Protein AF-A0A6F8ZGP4-F1 (afdb_monomer_lite)

Secondary structure (DSSP, 8-state):
--------------------------------------------------------------------PPPPTTBPPBHHHHTTT-GGGGS-EE-S--BTTTBEEEE-SSSSEEEEE-TTSBEEEEEEEEEGGG---TTSPPPPSS-STTS-EEEEEEESS-GGG--TT--TT-B-GGG-HHHHHHH-GGGTT-EEEPSSSTTEEEEE-SSS--EEEEEETTS-EEEEEEEEEGGG---TTBSSPTT-PEEETTTEEEEEEEEESSPPP--TTSS-----

Radius of gyration: 25.28 Å; chains: 1; bounding box: 83×99×39 Å

InterPro domains:
  IPR006311 Twin-arginine translocation pathway, signal sequence [PS51318] (1-34)

pLDDT: mean 73.65, std 24.9, range [26.72, 97.88]

Organism: NCBI:txid2707344

Sequence (280 aa):
MNRPARTRARRQILTGMLGGMALAVAAGCGPSAAGPSGTANRTVHKVENTAKRGTRPSTGAPKGTAAIKPLSLATLPPFSYLKRFNPELHHVHEVSTFISGMGYHYATPCPGLTVMTNAQHQVTAVEAQFPQKLGSHPWFDPPTTVPNGGVAFYSEHLYFLPPGQITPGMPSNLPTDLTSKAKFWAVNTRLTPYVKEPGMFRGYTVYAPPAGPGIKVLVSSKGDIGGFLVSEPASWGWHRYYVEPKGKPVSSKLFGRAYHVALWLIPPHTAPGGGTGRTR

Structure (mmCIF, N/CA/C/O backbone):
data_AF-A0A6F8ZGP4-F1
#
_entry.id   AF-A0A6F8ZGP4-F1
#
loop_
_atom_site.group_PDB
_atom_site.id
_atom_site.type_symbol
_atom_site.label_atom_id
_atom_site.label_alt_id
_atom_site.label_comp_id
_atom_site.label_asym_id
_atom_site.label_entity_id
_atom_site.label_seq_id
_atom_site.pdbx_PDB_ins_code
_atom_site.Cartn_x
_atom_site.Cartn_y
_atom_site.Cartn_z
_atom_site.occupancy
_atom_site.B_iso_or_equiv
_atom_site.auth_seq_id
_atom_site.auth_comp_id
_atom_site.auth_asym_id
_atom_site.auth_atom_id
_atom_site.pdbx_PDB_model_num
ATOM 1 N N . MET A 1 1 ? -38.506 56.829 21.923 1.00 46.19 1 MET A N 1
ATOM 2 C CA . MET A 1 1 ? -38.300 56.203 20.597 1.00 46.19 1 MET A CA 1
ATOM 3 C C . MET A 1 1 ? -36.836 55.800 20.482 1.00 46.19 1 MET A C 1
ATOM 5 O O . MET A 1 1 ? -35.972 56.664 20.444 1.00 46.19 1 MET A O 1
ATOM 9 N N . ASN A 1 2 ? -36.578 54.492 20.543 1.00 38.69 2 ASN A N 1
ATOM 10 C CA . ASN A 1 2 ? -35.253 53.873 20.646 1.00 38.69 2 ASN A CA 1
ATOM 11 C C . ASN A 1 2 ? -34.587 53.734 19.270 1.00 38.69 2 ASN A C 1
ATOM 13 O O . ASN A 1 2 ? -35.210 53.227 18.340 1.00 38.69 2 ASN A O 1
ATOM 17 N N . ARG A 1 3 ? -33.306 54.103 19.154 1.00 44.41 3 ARG A N 1
ATOM 18 C CA . ARG A 1 3 ? -32.429 53.687 18.044 1.00 44.41 3 ARG A CA 1
ATOM 19 C C . ARG A 1 3 ? -31.352 52.737 18.585 1.00 44.41 3 ARG A C 1
ATOM 21 O O . ARG A 1 3 ? -30.746 53.074 19.600 1.00 44.41 3 ARG A O 1
ATOM 28 N N . PRO A 1 4 ? -31.088 51.584 17.943 1.00 50.69 4 PRO A N 1
ATOM 29 C CA . PRO A 1 4 ? -30.080 50.645 18.416 1.00 50.69 4 PRO A CA 1
ATOM 30 C C . PRO A 1 4 ? -28.670 51.016 17.932 1.00 50.69 4 PRO A C 1
ATOM 32 O O . PRO A 1 4 ? -28.471 51.534 16.830 1.00 50.69 4 PRO A O 1
ATOM 35 N N . ALA A 1 5 ? -27.694 50.719 18.788 1.00 44.91 5 ALA A N 1
ATOM 36 C CA . ALA A 1 5 ? -26.266 50.887 18.562 1.00 44.91 5 ALA A CA 1
ATOM 37 C C . ALA A 1 5 ? -25.737 49.905 17.499 1.00 44.91 5 ALA A C 1
ATOM 39 O O . ALA A 1 5 ? -26.086 48.726 17.487 1.00 44.91 5 ALA A O 1
ATOM 40 N N . ARG A 1 6 ? -24.865 50.395 16.608 1.00 45.97 6 ARG A N 1
ATOM 41 C CA . ARG A 1 6 ? -24.158 49.593 15.598 1.00 45.97 6 ARG A CA 1
ATOM 42 C C . ARG A 1 6 ? -22.914 48.943 16.207 1.00 45.97 6 ARG A C 1
ATOM 44 O O . ARG A 1 6 ? -21.935 49.629 16.491 1.00 45.97 6 ARG A O 1
ATOM 51 N N . THR A 1 7 ? -22.919 47.622 16.327 1.00 41.66 7 THR A N 1
ATOM 52 C CA . THR A 1 7 ? -21.755 46.812 16.708 1.00 41.66 7 THR A CA 1
ATOM 53 C C . THR A 1 7 ? -20.881 46.543 15.476 1.00 41.66 7 THR A C 1
ATOM 55 O O . THR A 1 7 ? -21.332 45.949 14.498 1.00 41.66 7 THR A O 1
ATOM 58 N N . ARG A 1 8 ? -19.616 46.988 15.497 1.00 40.56 8 ARG A N 1
ATOM 59 C CA . ARG A 1 8 ? -18.599 46.636 14.488 1.00 40.56 8 ARG A CA 1
ATOM 60 C C . ARG A 1 8 ? -18.057 45.236 14.784 1.00 40.56 8 ARG A C 1
ATOM 62 O O . ARG A 1 8 ? -17.368 45.047 15.782 1.00 40.56 8 ARG A O 1
ATOM 69 N N . ALA A 1 9 ? -18.306 44.280 13.894 1.00 38.03 9 ALA A N 1
ATOM 70 C CA . ALA A 1 9 ? -17.637 42.983 13.909 1.00 38.03 9 ALA A CA 1
ATOM 71 C C . ALA A 1 9 ? -16.197 43.128 13.381 1.00 38.03 9 ALA A C 1
ATOM 73 O O . ALA A 1 9 ? -15.980 43.435 12.208 1.00 38.03 9 ALA A O 1
ATOM 74 N N . ARG A 1 10 ? -15.201 42.915 14.249 1.00 37.75 10 ARG A N 1
ATOM 75 C CA . ARG A 1 10 ? -13.802 42.708 13.850 1.00 37.75 10 ARG A CA 1
ATOM 76 C C . ARG A 1 10 ? -13.660 41.276 13.324 1.00 37.75 10 ARG A C 1
ATOM 78 O O . ARG A 1 10 ? -13.769 40.330 14.095 1.00 37.75 10 ARG A O 1
ATOM 85 N N . ARG A 1 11 ? -13.383 41.115 12.026 1.00 34.75 11 ARG A N 1
ATOM 86 C CA . ARG A 1 11 ? -12.819 39.871 11.478 1.00 34.75 11 ARG A CA 1
ATOM 87 C C . ARG A 1 11 ? -11.377 39.748 11.974 1.00 34.75 11 ARG A C 1
ATOM 89 O O . ARG A 1 11 ? -10.519 40.507 11.534 1.00 34.75 11 ARG A O 1
ATOM 96 N N . GLN A 1 12 ? -11.115 38.818 12.887 1.00 34.00 12 GLN A N 1
ATOM 97 C CA . GLN A 1 12 ? -9.765 38.309 13.118 1.00 34.00 12 GLN A CA 1
ATOM 98 C C . GLN A 1 12 ? -9.479 37.257 12.046 1.00 34.00 12 GLN A C 1
ATOM 100 O O . GLN A 1 12 ? -10.134 36.221 11.982 1.00 34.00 12 GLN A O 1
ATOM 105 N N . ILE A 1 13 ? -8.529 37.569 11.169 1.00 32.31 13 ILE A N 1
ATOM 106 C CA . ILE A 1 13 ? -7.917 36.610 10.254 1.00 32.31 13 ILE A CA 1
ATOM 107 C C . ILE A 1 13 ? -6.905 35.833 11.095 1.00 32.31 13 ILE A C 1
ATOM 109 O O . ILE A 1 13 ? -5.910 36.397 11.544 1.00 32.31 13 ILE A O 1
ATOM 113 N N . LEU A 1 14 ? -7.205 34.564 11.368 1.00 29.91 14 LEU A N 1
ATOM 114 C CA . LEU A 1 14 ? -6.291 33.646 12.035 1.00 29.91 14 LEU A CA 1
ATOM 115 C C . LEU A 1 14 ? -5.336 33.086 10.972 1.00 29.91 14 LEU A C 1
ATOM 117 O O . LEU A 1 14 ? -5.651 32.129 10.268 1.00 29.91 14 LEU A O 1
ATOM 121 N N . THR A 1 15 ? -4.182 33.725 10.812 1.00 32.72 15 THR A N 1
ATOM 122 C CA . THR A 1 15 ? -3.056 33.205 10.031 1.00 32.72 15 THR A CA 1
ATOM 123 C C . THR A 1 15 ? -2.407 32.081 10.840 1.00 32.72 15 THR A C 1
ATOM 125 O O . THR A 1 15 ? -1.537 32.311 11.677 1.00 32.72 15 THR A O 1
ATOM 128 N N . GLY A 1 16 ? -2.898 30.856 10.653 1.00 29.56 16 GLY A N 1
ATOM 129 C CA . GLY A 1 16 ? -2.307 29.654 11.234 1.00 29.56 16 GLY A CA 1
ATOM 130 C C . GLY A 1 16 ? -0.970 29.344 10.568 1.00 29.56 16 GLY A C 1
ATOM 131 O O . GLY A 1 16 ? -0.909 29.116 9.362 1.00 29.56 16 GLY A O 1
ATOM 132 N N . MET A 1 17 ? 0.095 29.362 11.366 1.00 28.58 17 MET A N 1
ATOM 133 C CA . MET A 1 17 ? 1.451 28.975 10.989 1.00 28.58 17 MET A CA 1
ATOM 134 C C . MET A 1 17 ? 1.483 27.538 10.449 1.00 28.58 17 MET A C 1
ATOM 136 O O . MET A 1 17 ? 1.353 26.575 11.202 1.00 28.58 17 MET A O 1
ATOM 140 N N . LEU A 1 18 ? 1.704 27.393 9.143 1.00 30.88 18 LEU A N 1
ATOM 141 C CA . LEU A 1 18 ? 2.144 26.144 8.527 1.00 30.88 18 LEU A CA 1
ATOM 142 C C . LEU A 1 18 ? 3.650 25.999 8.770 1.00 30.88 18 LEU A C 1
ATOM 144 O O . LEU A 1 18 ? 4.472 26.532 8.027 1.00 30.88 18 LEU A O 1
ATOM 148 N N . GLY A 1 19 ? 4.008 25.292 9.841 1.00 27.44 19 GLY A N 1
ATOM 149 C CA . GLY A 1 19 ? 5.361 24.787 10.045 1.00 27.44 19 GLY A CA 1
ATOM 150 C C . GLY A 1 19 ? 5.640 23.672 9.042 1.00 27.44 19 GLY A C 1
ATOM 151 O O . GLY A 1 19 ? 5.303 22.517 9.287 1.00 27.44 19 GLY A O 1
ATOM 152 N N . GLY A 1 20 ? 6.214 24.025 7.893 1.00 26.72 20 GLY A N 1
ATOM 153 C CA . GLY A 1 20 ? 6.693 23.064 6.906 1.00 26.72 20 GLY A CA 1
ATOM 154 C C . GLY A 1 20 ? 7.916 22.323 7.437 1.00 26.72 20 GLY A C 1
ATOM 155 O O . GLY A 1 20 ? 9.032 22.825 7.347 1.00 26.72 20 GLY A O 1
ATOM 156 N N . MET A 1 21 ? 7.714 21.128 7.990 1.00 32.31 21 MET A N 1
ATOM 157 C CA . MET A 1 21 ? 8.796 20.162 8.161 1.00 32.31 21 MET A CA 1
ATOM 158 C C . MET A 1 21 ? 8.970 19.405 6.847 1.00 32.31 21 MET A C 1
ATOM 160 O O . MET A 1 21 ? 8.112 18.624 6.443 1.00 32.31 21 MET A O 1
ATOM 164 N N . ALA A 1 22 ? 10.085 19.674 6.170 1.00 34.25 22 ALA A N 1
ATOM 165 C CA . ALA A 1 22 ? 10.534 18.894 5.031 1.00 34.25 22 ALA A CA 1
ATOM 166 C C . ALA A 1 22 ? 10.867 17.470 5.499 1.00 34.25 22 ALA A C 1
ATOM 168 O O . ALA A 1 22 ? 11.733 17.279 6.354 1.00 34.25 22 ALA A O 1
ATOM 169 N N . LEU A 1 23 ? 10.178 16.476 4.935 1.00 37.94 23 LEU A N 1
ATOM 170 C CA . LEU A 1 23 ? 10.540 15.074 5.090 1.00 37.94 23 LEU A CA 1
ATOM 171 C C . LEU A 1 23 ? 11.890 14.871 4.386 1.00 37.94 23 LEU A C 1
ATOM 173 O O . LEU A 1 23 ? 12.002 15.033 3.168 1.00 37.94 23 LEU A O 1
ATOM 177 N N . ALA A 1 24 ? 12.936 14.567 5.150 1.00 34.09 24 ALA A N 1
ATOM 178 C CA . ALA A 1 24 ? 14.240 14.233 4.598 1.00 34.09 24 ALA A CA 1
ATOM 179 C C . ALA A 1 24 ? 14.176 12.821 3.999 1.00 34.09 24 ALA A C 1
ATOM 181 O O . ALA A 1 24 ? 14.422 11.827 4.679 1.00 34.09 24 ALA A O 1
ATOM 182 N N . VAL A 1 25 ? 13.823 12.724 2.717 1.00 39.66 25 VAL A N 1
ATOM 183 C CA . VAL A 1 25 ? 13.990 11.486 1.953 1.00 39.66 25 VAL A CA 1
ATOM 184 C C . VAL A 1 25 ? 15.485 11.306 1.708 1.00 39.66 25 VAL A C 1
ATOM 186 O O . VAL A 1 25 ? 16.116 12.101 1.010 1.00 39.66 25 VAL A O 1
ATOM 189 N N . ALA A 1 26 ? 16.072 10.270 2.303 1.00 38.03 26 ALA A N 1
ATOM 190 C CA . ALA A 1 26 ? 17.445 9.886 2.023 1.00 38.03 26 ALA A CA 1
ATOM 191 C C . ALA A 1 26 ? 17.548 9.430 0.557 1.00 38.03 26 ALA A C 1
ATOM 193 O O . ALA A 1 26 ? 17.210 8.300 0.213 1.00 38.03 26 ALA A O 1
ATOM 194 N N . ALA A 1 27 ? 18.020 10.316 -0.320 1.00 36.19 27 ALA A N 1
ATOM 195 C CA . ALA A 1 27 ? 18.435 9.978 -1.676 1.00 36.19 27 ALA A CA 1
ATOM 196 C C . ALA A 1 27 ? 19.701 9.103 -1.603 1.00 36.19 27 ALA A C 1
ATOM 198 O O . ALA A 1 27 ? 20.824 9.598 -1.637 1.00 36.19 27 ALA A O 1
ATOM 199 N N . GLY A 1 28 ? 19.515 7.795 -1.423 1.00 32.00 28 GLY A N 1
ATOM 200 C CA . GLY A 1 28 ? 20.591 6.863 -1.088 1.00 32.00 28 GLY A CA 1
ATOM 201 C C . GLY A 1 28 ? 20.567 5.559 -1.875 1.00 32.00 28 GLY A C 1
ATOM 202 O O . GLY A 1 28 ? 20.816 4.508 -1.301 1.00 32.00 28 GLY A O 1
ATOM 203 N N . CYS A 1 29 ? 20.272 5.601 -3.174 1.00 35.56 29 CYS A N 1
ATOM 204 C CA . CYS A 1 29 ? 20.580 4.512 -4.110 1.00 35.56 29 CYS A CA 1
ATOM 205 C C . CYS A 1 29 ? 21.045 5.121 -5.438 1.00 35.56 29 CYS A C 1
ATOM 207 O O . CYS A 1 29 ? 20.318 5.155 -6.428 1.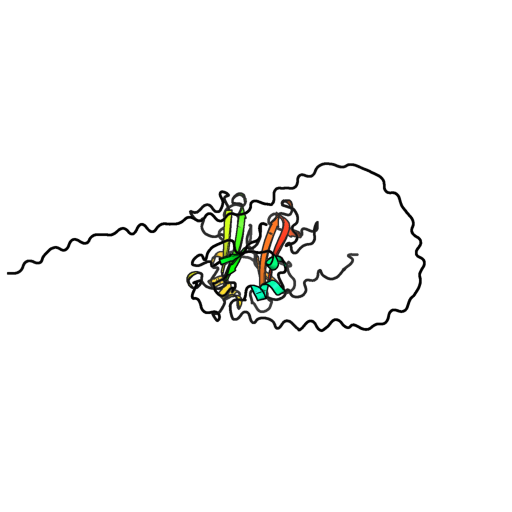00 35.56 29 CYS A O 1
ATOM 209 N N . GLY A 1 30 ? 22.262 5.668 -5.439 1.00 31.86 30 GLY A N 1
ATOM 210 C CA . GLY A 1 30 ? 22.955 5.993 -6.682 1.00 31.86 30 GLY A CA 1
ATOM 211 C C . GLY A 1 30 ? 23.340 4.704 -7.425 1.00 31.86 30 GLY A C 1
ATOM 212 O O . GLY A 1 30 ? 23.656 3.702 -6.775 1.00 31.86 30 GLY A O 1
ATOM 213 N N . PRO A 1 31 ? 23.319 4.690 -8.769 1.00 35.22 31 PRO A N 1
ATOM 214 C CA . PRO A 1 31 ? 23.752 3.534 -9.540 1.00 35.22 31 PRO A CA 1
ATOM 215 C C . PRO A 1 31 ? 25.235 3.262 -9.264 1.00 35.22 31 PRO A C 1
ATOM 217 O O . PRO A 1 31 ? 26.091 4.120 -9.474 1.00 35.22 31 PRO A O 1
ATOM 220 N N . SER A 1 32 ? 25.543 2.059 -8.783 1.00 33.25 32 SER A N 1
ATOM 221 C CA . SER A 1 32 ? 26.924 1.604 -8.647 1.00 33.25 32 SER A CA 1
ATOM 222 C C . SER A 1 32 ? 27.496 1.402 -10.054 1.00 33.25 32 SER A C 1
ATOM 224 O O . SER A 1 32 ? 27.054 0.519 -10.790 1.00 33.25 32 SER A O 1
ATOM 226 N N . ALA A 1 33 ? 28.416 2.280 -10.453 1.00 31.70 33 ALA A N 1
ATOM 227 C CA . ALA A 1 33 ? 29.088 2.224 -11.742 1.00 31.70 33 ALA A CA 1
ATOM 228 C C . ALA A 1 33 ? 29.907 0.928 -11.855 1.00 31.70 33 ALA A C 1
ATOM 230 O O . ALA A 1 33 ? 30.792 0.657 -11.045 1.00 31.70 33 ALA A O 1
ATOM 231 N N . ALA A 1 34 ? 29.605 0.127 -12.875 1.00 35.56 34 ALA A N 1
ATOM 232 C CA . ALA A 1 34 ? 30.419 -1.013 -13.259 1.00 35.56 34 ALA A CA 1
ATOM 233 C C . ALA A 1 34 ? 31.722 -0.515 -13.908 1.00 35.56 34 ALA A C 1
ATOM 235 O O . ALA A 1 34 ? 31.688 0.109 -14.967 1.00 35.56 34 ALA A O 1
ATOM 236 N N . GLY A 1 35 ? 32.859 -0.795 -13.267 1.00 28.83 35 GLY A N 1
ATOM 237 C CA . GLY A 1 35 ? 34.201 -0.694 -13.849 1.00 28.83 35 GLY A CA 1
ATOM 238 C C . GLY A 1 35 ? 34.725 -2.072 -14.296 1.00 28.83 35 GLY A C 1
ATOM 239 O O . GLY A 1 35 ? 34.240 -3.091 -13.799 1.00 28.83 35 GLY A O 1
ATOM 240 N N . PRO A 1 36 ? 35.672 -2.132 -15.251 1.00 33.59 36 PRO A N 1
ATOM 241 C CA . PRO A 1 36 ? 35.907 -3.318 -16.070 1.00 33.59 36 PRO A CA 1
ATOM 242 C C . PRO A 1 36 ? 36.875 -4.349 -15.464 1.00 33.59 36 PRO A C 1
ATOM 244 O O . PRO A 1 36 ? 37.814 -4.027 -14.746 1.00 33.59 36 PRO A O 1
ATOM 247 N N . SER A 1 37 ? 36.604 -5.602 -15.844 1.00 36.00 37 SER A N 1
ATOM 248 C CA . SER A 1 37 ? 37.486 -6.766 -16.030 1.00 36.00 37 SER A CA 1
ATOM 249 C C . SER A 1 37 ? 38.981 -6.615 -15.704 1.00 36.00 37 SER A C 1
ATOM 251 O O . SER A 1 37 ? 39.714 -5.930 -16.412 1.00 36.00 37 SER A O 1
ATOM 253 N N . GLY A 1 38 ? 39.451 -7.440 -14.761 1.00 28.75 38 GLY A N 1
ATOM 254 C CA . GLY A 1 38 ? 40.856 -7.808 -14.592 1.00 28.75 38 GLY A CA 1
ATOM 255 C C . GLY A 1 38 ? 40.988 -9.283 -14.198 1.00 28.75 38 GLY A C 1
ATOM 256 O O . GLY A 1 38 ? 40.612 -9.686 -13.102 1.00 28.75 38 GLY A O 1
ATOM 257 N N . THR A 1 39 ? 41.480 -10.087 -15.133 1.00 38.00 39 THR A N 1
ATOM 258 C CA . THR A 1 39 ? 41.867 -11.504 -15.038 1.00 38.00 39 THR A CA 1
ATOM 259 C C . THR A 1 39 ? 42.921 -11.783 -13.963 1.00 38.00 39 THR A C 1
ATOM 261 O O . THR A 1 39 ? 43.944 -11.108 -13.967 1.00 38.00 39 THR A O 1
ATOM 264 N N . ALA A 1 40 ? 42.762 -12.851 -13.163 1.00 31.86 40 ALA A N 1
ATOM 265 C CA . ALA A 1 40 ? 43.893 -13.653 -12.666 1.00 31.86 40 ALA A CA 1
ATOM 266 C C . ALA A 1 40 ? 43.475 -15.009 -12.051 1.00 31.86 40 ALA A C 1
ATOM 268 O O . ALA A 1 40 ? 42.717 -15.077 -11.090 1.00 31.86 40 ALA A O 1
ATOM 269 N N . ASN A 1 41 ? 44.044 -16.066 -12.637 1.00 31.75 41 ASN A N 1
ATOM 270 C CA . ASN A 1 41 ? 44.500 -17.346 -12.082 1.00 31.75 41 ASN A CA 1
ATOM 271 C C . ASN A 1 41 ? 43.639 -18.147 -11.090 1.00 31.75 41 ASN A C 1
ATOM 273 O O . ASN A 1 41 ? 43.587 -17.914 -9.886 1.00 31.75 41 ASN A O 1
ATOM 277 N N . ARG A 1 42 ? 43.107 -19.246 -11.634 1.00 31.55 42 ARG A N 1
ATOM 278 C CA . ARG A 1 42 ? 42.525 -20.387 -10.931 1.00 31.55 42 ARG A CA 1
ATOM 279 C C . ARG A 1 42 ? 43.615 -21.436 -10.679 1.00 31.55 42 ARG A C 1
ATOM 281 O O . ARG A 1 42 ? 43.934 -22.209 -11.578 1.00 31.55 42 ARG A O 1
ATOM 288 N N . THR A 1 43 ? 44.143 -21.502 -9.460 1.00 32.75 43 THR A N 1
ATOM 289 C CA . THR A 1 43 ? 44.954 -22.642 -9.001 1.00 32.75 43 THR A CA 1
ATOM 290 C C . THR A 1 43 ? 44.023 -23.685 -8.388 1.00 32.75 43 THR A C 1
ATOM 292 O O . THR A 1 43 ? 43.305 -23.413 -7.426 1.00 32.75 43 THR A O 1
ATOM 295 N N . VAL A 1 44 ? 43.983 -24.876 -8.985 1.00 34.59 44 VAL A N 1
ATOM 296 C CA . VAL A 1 44 ? 43.179 -26.015 -8.530 1.00 34.59 44 VAL A CA 1
ATOM 297 C C . VAL A 1 44 ? 43.990 -26.793 -7.496 1.00 34.59 44 VAL A C 1
ATOM 299 O O . VAL A 1 44 ? 44.919 -27.507 -7.859 1.00 34.59 44 VAL A O 1
ATOM 302 N N . HIS A 1 45 ? 43.622 -26.696 -6.217 1.00 31.30 45 HIS A N 1
ATOM 303 C CA . HIS A 1 45 ? 44.068 -27.657 -5.208 1.00 31.30 45 HIS A CA 1
ATOM 304 C C . HIS A 1 45 ? 43.014 -28.754 -5.049 1.00 31.30 45 HIS A C 1
ATOM 306 O O . HIS A 1 45 ? 41.890 -28.528 -4.603 1.00 31.30 45 HIS A O 1
ATOM 312 N N . LYS A 1 46 ? 43.406 -29.955 -5.474 1.00 33.94 46 LYS A N 1
ATOM 313 C CA . LYS A 1 46 ? 42.703 -31.223 -5.303 1.00 33.94 46 LYS A CA 1
ATOM 314 C C . LYS A 1 46 ? 42.803 -31.618 -3.825 1.00 33.94 46 LYS A C 1
ATOM 316 O O . LYS A 1 46 ? 43.890 -31.939 -3.361 1.00 33.94 46 LYS A O 1
ATOM 321 N N . VAL A 1 47 ? 41.694 -31.560 -3.088 1.00 35.25 47 VAL A N 1
ATOM 322 C CA . VAL A 1 47 ? 41.607 -32.100 -1.722 1.00 35.25 47 VAL A CA 1
ATOM 323 C C . VAL A 1 47 ? 40.876 -33.434 -1.790 1.00 35.25 47 VAL A C 1
ATOM 325 O O . VAL A 1 47 ? 39.724 -33.511 -2.219 1.00 35.25 47 VAL A O 1
ATOM 328 N N . GLU A 1 48 ? 41.591 -34.490 -1.417 1.00 34.34 48 GLU A N 1
ATOM 329 C CA . GLU A 1 48 ? 41.104 -35.860 -1.328 1.00 34.34 48 GLU A CA 1
ATOM 330 C C . GLU A 1 48 ? 40.143 -36.015 -0.142 1.00 34.34 48 GLU A C 1
ATOM 332 O O . GLU A 1 48 ? 40.464 -35.707 1.005 1.00 34.34 48 GLU A O 1
ATOM 337 N N . ASN A 1 49 ? 38.939 -36.511 -0.431 1.00 33.22 49 ASN A N 1
ATOM 338 C CA . ASN A 1 49 ? 37.946 -36.890 0.566 1.00 33.22 49 ASN A CA 1
ATOM 339 C C . ASN A 1 49 ? 38.313 -38.256 1.158 1.00 33.22 49 ASN A C 1
ATOM 341 O O . ASN A 1 49 ? 38.105 -39.281 0.512 1.00 33.22 49 ASN A O 1
ATOM 345 N N . THR A 1 50 ? 38.776 -38.282 2.409 1.00 39.78 50 THR A N 1
ATOM 346 C CA . THR A 1 50 ? 38.825 -39.523 3.196 1.00 39.78 50 THR A CA 1
ATOM 347 C C . THR A 1 50 ? 37.612 -39.571 4.120 1.00 39.78 50 THR A C 1
ATOM 349 O O . THR A 1 50 ? 37.502 -38.816 5.085 1.00 39.78 50 THR A O 1
ATOM 352 N N . ALA A 1 51 ? 36.674 -40.459 3.801 1.00 38.34 51 ALA A N 1
ATOM 353 C CA . ALA A 1 51 ? 35.476 -40.712 4.584 1.00 38.34 51 ALA A CA 1
ATOM 354 C C . ALA A 1 51 ? 35.824 -41.389 5.923 1.00 38.34 51 ALA A C 1
ATOM 356 O O . ALA A 1 51 ? 36.294 -42.524 5.947 1.00 38.34 51 ALA A O 1
ATOM 357 N N . LYS A 1 52 ? 35.515 -40.733 7.048 1.00 41.81 52 LYS A N 1
ATOM 358 C CA . LYS A 1 52 ? 35.323 -41.400 8.345 1.00 41.81 52 LYS A CA 1
ATOM 359 C C . LYS A 1 52 ? 33.870 -41.240 8.779 1.00 41.81 52 LYS A C 1
ATOM 361 O O . LYS A 1 52 ? 33.401 -40.157 9.117 1.00 41.81 52 LYS A O 1
ATOM 366 N N . ARG A 1 53 ? 33.154 -42.360 8.712 1.00 39.84 53 ARG A N 1
ATOM 367 C CA . ARG A 1 53 ? 31.743 -42.533 9.054 1.00 39.84 53 ARG A CA 1
ATOM 368 C C . ARG A 1 53 ? 31.618 -42.626 10.579 1.00 39.84 53 ARG A C 1
ATOM 370 O O . ARG A 1 53 ? 31.730 -43.705 11.143 1.00 39.84 53 ARG A O 1
ATOM 377 N N . GLY A 1 54 ? 31.436 -41.484 11.239 1.00 37.59 54 GLY A N 1
ATOM 378 C CA . GLY A 1 54 ? 31.047 -41.411 12.648 1.00 37.59 54 GLY A CA 1
ATOM 379 C C . GLY A 1 54 ? 29.529 -41.291 12.769 1.00 37.59 54 GLY A C 1
ATOM 380 O O . GLY A 1 54 ? 28.940 -40.321 12.294 1.00 37.59 54 GLY A O 1
ATOM 381 N N . THR A 1 55 ? 28.888 -42.284 13.377 1.00 41.97 55 THR A N 1
ATOM 382 C CA . THR A 1 55 ? 27.473 -42.270 13.769 1.00 41.97 55 THR A CA 1
ATOM 383 C C . THR A 1 55 ? 27.204 -41.122 14.741 1.00 41.97 55 THR A C 1
ATOM 385 O O . THR A 1 55 ? 27.706 -41.122 15.863 1.00 41.97 55 THR A O 1
ATOM 388 N N . ARG A 1 56 ? 26.421 -40.131 14.301 1.00 40.78 56 ARG A N 1
ATOM 389 C CA . ARG A 1 56 ? 26.025 -38.967 15.103 1.00 40.78 56 ARG A CA 1
ATOM 390 C C . ARG A 1 56 ? 24.690 -39.261 15.807 1.00 40.78 56 ARG A C 1
ATOM 392 O O . ARG A 1 56 ? 23.753 -39.670 15.120 1.00 40.78 56 ARG A O 1
ATOM 399 N N . PRO A 1 57 ? 24.576 -39.056 17.130 1.00 40.59 57 PRO A N 1
ATOM 400 C CA . PRO A 1 57 ? 23.335 -39.289 17.858 1.00 40.59 57 PRO A CA 1
ATOM 401 C C . PRO A 1 57 ? 22.252 -38.293 17.424 1.00 40.59 57 PRO A C 1
ATOM 403 O O . PRO A 1 57 ? 22.477 -37.083 17.350 1.00 40.59 57 PRO A O 1
ATOM 406 N N . SER A 1 58 ? 21.072 -38.828 17.121 1.00 51.94 58 SER A N 1
ATOM 407 C CA . SER A 1 58 ? 19.859 -38.086 16.802 1.00 51.94 58 SER A CA 1
ATOM 408 C C . SER A 1 58 ? 19.111 -37.721 18.083 1.00 51.94 58 SER A C 1
ATOM 4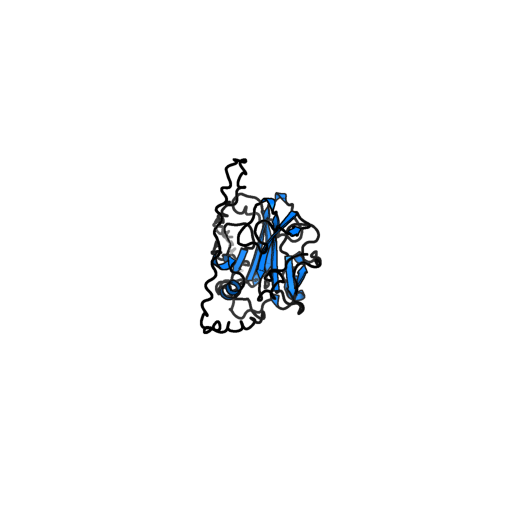10 O O . SER A 1 58 ? 18.361 -38.543 18.596 1.00 51.94 58 SER A O 1
ATOM 412 N N . THR A 1 59 ? 19.246 -36.498 18.588 1.00 49.62 59 THR A N 1
ATOM 413 C CA . THR A 1 59 ? 18.315 -35.977 19.607 1.00 49.62 59 THR A CA 1
ATOM 414 C C . THR A 1 59 ? 18.273 -34.458 19.567 1.00 49.62 59 THR A C 1
ATOM 416 O O . THR A 1 59 ? 19.217 -33.784 19.967 1.00 49.62 59 THR A O 1
ATOM 419 N N . GLY A 1 60 ? 17.152 -33.931 19.084 1.00 38.16 60 GLY A N 1
ATOM 420 C CA . GLY A 1 60 ? 16.862 -32.505 19.054 1.00 38.16 60 GLY A CA 1
ATOM 421 C C . GLY A 1 60 ? 15.816 -32.200 17.996 1.00 38.16 60 GLY A C 1
ATOM 422 O O . GLY A 1 60 ? 16.112 -31.507 17.028 1.00 38.16 60 GLY A O 1
ATOM 423 N N . ALA A 1 61 ? 14.609 -32.757 18.143 1.00 40.62 61 ALA A N 1
ATOM 424 C CA . ALA A 1 61 ? 13.466 -32.280 17.377 1.00 40.62 61 ALA A CA 1
ATOM 425 C C . ALA A 1 61 ? 13.358 -30.758 17.600 1.00 40.62 61 ALA A C 1
ATOM 427 O O . ALA A 1 61 ? 13.379 -30.327 18.760 1.00 40.62 61 ALA A O 1
ATOM 428 N N . PRO A 1 62 ? 13.314 -29.930 16.541 1.00 47.81 62 PRO A N 1
ATOM 429 C CA . PRO A 1 62 ? 13.179 -28.494 16.712 1.00 47.81 62 PRO A CA 1
ATOM 430 C C . PRO A 1 62 ? 11.907 -28.224 17.517 1.00 47.81 62 PRO A C 1
ATOM 432 O O . PRO A 1 62 ? 10.823 -28.680 17.150 1.00 47.81 62 PRO A O 1
ATOM 435 N N . LYS A 1 63 ? 12.073 -27.529 18.653 1.00 44.41 63 LYS A N 1
ATOM 436 C CA . LYS A 1 63 ? 10.982 -27.050 19.508 1.00 44.41 63 LYS A CA 1
ATOM 437 C C . LYS A 1 63 ? 9.892 -26.472 18.613 1.00 44.41 63 LYS A C 1
ATOM 439 O O . LYS A 1 63 ? 10.179 -25.591 17.804 1.00 44.41 63 LYS A O 1
ATOM 444 N N . GLY A 1 64 ? 8.685 -27.018 18.760 1.00 38.88 64 GLY A N 1
ATOM 445 C CA . GLY A 1 64 ? 7.534 -26.719 17.923 1.00 38.88 64 GLY A CA 1
ATOM 446 C C . GLY A 1 64 ? 7.415 -25.229 17.647 1.00 38.88 64 GLY A C 1
ATOM 447 O O . GLY A 1 64 ? 7.299 -24.417 18.565 1.00 38.88 64 GLY A O 1
ATOM 448 N N . THR A 1 65 ? 7.455 -24.877 16.367 1.00 46.50 65 THR A N 1
ATOM 449 C CA . THR A 1 65 ? 6.987 -23.590 15.876 1.00 46.50 65 THR A CA 1
ATOM 450 C C . THR A 1 65 ? 5.531 -23.486 16.304 1.00 46.50 65 THR A C 1
ATOM 452 O O . THR A 1 65 ? 4.665 -24.145 15.730 1.00 46.50 65 THR A O 1
ATOM 455 N N . ALA A 1 66 ? 5.269 -22.733 17.376 1.00 51.34 66 ALA A N 1
ATOM 456 C CA . ALA A 1 66 ? 3.916 -22.443 17.820 1.00 51.34 66 ALA A CA 1
ATOM 457 C C . ALA A 1 66 ? 3.131 -21.973 16.594 1.00 51.34 66 ALA A C 1
ATOM 459 O O . ALA A 1 66 ? 3.523 -20.996 15.951 1.00 51.34 66 ALA A O 1
ATOM 460 N N . ALA A 1 67 ? 2.091 -22.725 16.224 1.00 55.34 67 ALA A N 1
ATOM 461 C CA . ALA A 1 67 ? 1.277 -22.412 15.065 1.00 55.34 67 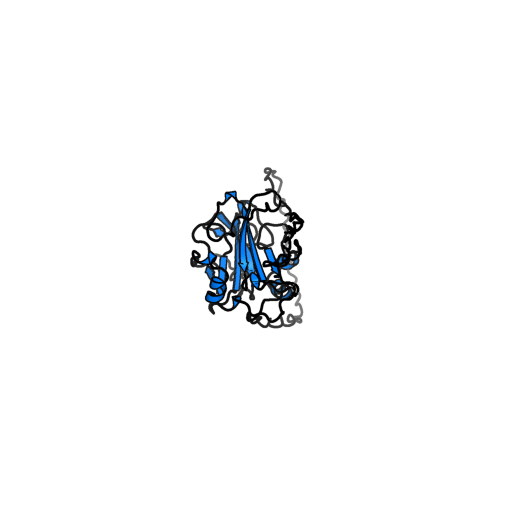ALA A CA 1
ATOM 462 C C . ALA A 1 67 ? 0.791 -20.969 15.223 1.00 55.34 67 ALA A C 1
ATOM 464 O O . ALA A 1 67 ? 0.062 -20.652 16.166 1.00 55.34 67 ALA A O 1
ATOM 465 N N . ILE A 1 68 ? 1.266 -20.077 14.351 1.00 54.81 68 ILE A N 1
ATOM 466 C CA . ILE A 1 68 ? 0.895 -18.667 14.399 1.00 54.81 68 ILE A CA 1
ATOM 467 C C . ILE A 1 68 ? -0.604 -18.630 14.135 1.00 54.81 68 ILE A C 1
ATOM 469 O O . ILE A 1 68 ? -1.046 -18.884 13.013 1.00 54.81 68 ILE A O 1
ATOM 473 N N . LYS A 1 69 ? -1.394 -18.364 15.182 1.00 53.47 69 LYS A N 1
ATOM 474 C CA . LYS A 1 69 ? -2.834 -18.189 15.029 1.00 53.47 69 LYS A CA 1
ATOM 475 C C . LYS A 1 69 ? -3.031 -17.035 14.039 1.00 53.47 69 LYS A C 1
ATOM 477 O O . LYS A 1 69 ? -2.477 -15.960 14.289 1.00 53.47 69 LYS A O 1
ATOM 482 N N . PRO A 1 70 ? -3.760 -17.239 12.929 1.00 57.88 70 PRO A N 1
ATOM 483 C CA . PRO A 1 70 ? -4.018 -16.165 11.986 1.00 57.88 70 PRO A CA 1
ATOM 484 C C . PRO A 1 70 ? -4.674 -15.015 12.745 1.00 57.88 70 PRO A C 1
ATOM 486 O O . PRO A 1 70 ? -5.656 -15.238 13.461 1.00 57.88 70 PRO A O 1
ATOM 489 N N . LEU A 1 71 ? -4.133 -13.802 12.626 1.00 64.50 71 LEU A N 1
ATOM 490 C CA . LEU A 1 71 ? -4.878 -12.628 13.056 1.00 64.50 71 LEU A CA 1
ATOM 491 C C . LEU A 1 71 ? -6.155 -12.593 12.217 1.00 64.50 71 LEU A C 1
ATOM 493 O O . LEU A 1 71 ? -6.098 -12.625 10.987 1.00 64.50 71 LEU A O 1
ATOM 497 N N . SER A 1 72 ? -7.304 -12.559 12.884 1.00 67.00 72 SER A N 1
ATOM 498 C CA . SER A 1 72 ? -8.529 -12.154 12.211 1.00 67.00 72 SER A CA 1
ATOM 499 C C . SER A 1 72 ? -8.326 -10.705 11.783 1.00 67.00 72 SER A C 1
ATOM 501 O O . SER A 1 72 ? -8.139 -9.848 12.645 1.00 67.00 72 SER A O 1
ATOM 503 N N . LEU A 1 73 ? -8.353 -10.419 10.479 1.00 78.94 73 LEU A N 1
ATOM 504 C CA . LEU A 1 73 ? -8.273 -9.054 9.943 1.00 78.94 73 LEU A CA 1
ATOM 505 C C . LEU A 1 73 ? -9.541 -8.234 10.256 1.00 78.94 73 LEU A C 1
ATOM 507 O O . LEU A 1 73 ? -9.895 -7.351 9.496 1.00 78.94 73 LEU A O 1
ATOM 511 N N . ALA A 1 74 ? -10.269 -8.526 11.337 1.00 86.56 74 ALA A N 1
ATOM 512 C CA . ALA A 1 74 ? -11.474 -7.796 11.728 1.00 86.56 74 ALA A CA 1
ATOM 513 C C . ALA A 1 74 ? -11.168 -6.381 12.251 1.00 86.56 74 ALA A C 1
ATOM 515 O O . ALA A 1 74 ? -12.018 -5.499 12.166 1.00 86.56 74 ALA A O 1
ATOM 516 N N . THR A 1 75 ? -9.954 -6.160 12.760 1.00 93.00 75 THR A N 1
ATOM 517 C CA . THR A 1 75 ? -9.441 -4.863 13.223 1.00 93.00 75 THR A CA 1
ATOM 518 C C . THR A 1 75 ? -8.112 -4.558 12.542 1.00 93.00 75 THR A C 1
ATOM 520 O O . THR A 1 75 ? -7.484 -5.450 11.964 1.00 93.00 75 THR A O 1
ATOM 523 N N . LEU A 1 76 ? -7.644 -3.315 12.651 1.00 94.69 76 LEU A N 1
ATOM 524 C CA . LEU A 1 76 ? -6.344 -2.935 12.100 1.00 94.69 76 LEU A CA 1
ATOM 525 C C . LEU A 1 76 ? -5.206 -3.790 12.680 1.00 94.69 76 LEU A C 1
ATOM 527 O O . LEU A 1 76 ? -5.130 -3.967 13.906 1.00 94.69 76 LEU A O 1
ATOM 531 N N . PRO A 1 77 ? -4.303 -4.310 11.830 1.00 93.94 77 PRO A N 1
ATOM 532 C CA . PRO A 1 77 ? -3.210 -5.141 12.294 1.00 93.94 77 PRO A CA 1
ATOM 533 C C . PRO A 1 77 ? -2.181 -4.288 13.050 1.00 93.94 77 PRO A C 1
ATOM 535 O O . PRO A 1 77 ? -1.743 -3.254 12.538 1.00 93.94 77 PRO A O 1
ATOM 538 N N . PRO A 1 78 ? -1.735 -4.714 14.245 1.00 94.56 78 PRO A N 1
ATOM 539 C CA . PRO A 1 78 ? -0.604 -4.081 14.909 1.00 94.56 78 PRO A CA 1
ATOM 540 C C . PRO A 1 78 ? 0.649 -4.154 14.031 1.00 94.56 78 PRO A C 1
ATOM 542 O O . PRO A 1 78 ? 0.944 -5.194 13.436 1.00 94.56 78 PRO A O 1
ATOM 545 N N . PHE A 1 79 ? 1.448 -3.093 14.003 1.00 95.06 79 PHE A N 1
ATOM 546 C CA . PHE A 1 79 ? 2.685 -3.057 13.224 1.00 95.06 79 PHE A CA 1
ATOM 547 C C . PHE A 1 79 ? 3.672 -4.155 13.651 1.00 95.06 79 PHE A C 1
ATOM 549 O O . PHE A 1 79 ? 4.309 -4.804 12.823 1.00 95.06 79 PHE A O 1
ATOM 556 N N . SER A 1 80 ? 3.731 -4.446 14.954 1.00 93.62 80 SER A N 1
ATOM 557 C CA . SER A 1 80 ? 4.527 -5.544 15.519 1.00 93.62 80 SER A CA 1
ATOM 558 C C . SER A 1 80 ? 4.072 -6.934 15.060 1.00 93.62 80 SER A C 1
ATOM 560 O O . SER A 1 80 ? 4.887 -7.857 15.005 1.00 93.62 80 SER A O 1
ATOM 562 N N . TYR A 1 81 ? 2.792 -7.102 14.716 1.00 91.94 81 TYR A N 1
ATOM 563 C CA . TYR A 1 81 ? 2.287 -8.346 14.144 1.00 91.94 81 TYR A CA 1
ATOM 564 C C . TYR A 1 81 ? 2.799 -8.527 12.713 1.00 91.94 81 TYR A C 1
ATOM 566 O O . TYR A 1 81 ? 3.300 -9.607 12.399 1.00 91.94 81 TYR A O 1
ATOM 574 N N . LEU A 1 82 ? 2.770 -7.471 11.888 1.00 92.19 82 LEU A N 1
ATOM 575 C CA . LEU A 1 82 ? 3.259 -7.537 10.506 1.00 92.19 82 LEU A CA 1
ATOM 576 C C . LEU A 1 82 ? 4.740 -7.922 10.425 1.00 92.19 82 LEU A C 1
ATOM 578 O O . LEU A 1 82 ? 5.104 -8.729 9.571 1.00 92.19 82 LEU A O 1
ATOM 582 N N . LYS A 1 83 ? 5.583 -7.433 11.347 1.00 91.56 83 LYS A N 1
ATOM 583 C CA . LYS A 1 83 ? 7.025 -7.762 11.401 1.00 91.56 83 LYS A CA 1
ATOM 584 C C . LYS A 1 83 ? 7.318 -9.268 11.437 1.00 91.56 83 LYS A C 1
ATOM 586 O O . LYS A 1 83 ? 8.371 -9.699 10.986 1.00 91.56 83 LYS A O 1
ATOM 591 N N . ARG A 1 84 ? 6.383 -10.093 11.923 1.00 89.38 84 ARG A N 1
ATOM 592 C CA . ARG A 1 84 ? 6.564 -11.553 12.042 1.00 89.38 84 ARG A CA 1
ATOM 593 C C . ARG A 1 84 ? 6.715 -12.267 10.699 1.00 89.38 84 ARG A C 1
ATOM 595 O O . ARG A 1 84 ? 7.270 -13.360 10.661 1.00 89.38 84 ARG A O 1
ATOM 602 N N . PHE A 1 85 ? 6.188 -11.689 9.626 1.00 87.00 85 PHE A N 1
ATOM 603 C CA . PHE A 1 85 ? 6.197 -12.282 8.285 1.00 87.00 85 PHE A CA 1
ATOM 604 C C . PHE A 1 85 ? 6.637 -11.286 7.198 1.00 87.00 85 PHE A C 1
ATOM 606 O O . PHE A 1 85 ? 6.563 -11.597 6.015 1.00 87.00 85 PHE A O 1
ATOM 613 N N . ASN A 1 86 ? 7.142 -10.126 7.625 1.00 90.19 86 ASN A N 1
ATOM 614 C CA . ASN A 1 86 ? 7.702 -9.050 6.813 1.00 90.19 86 ASN A CA 1
ATOM 615 C C . ASN A 1 86 ? 9.042 -8.628 7.443 1.00 90.19 86 ASN A C 1
ATOM 617 O O . ASN A 1 86 ? 9.099 -7.627 8.169 1.00 90.19 86 ASN A O 1
ATOM 621 N N . PRO A 1 87 ? 10.106 -9.443 7.308 1.00 85.44 87 PRO A N 1
ATOM 622 C CA . PRO A 1 87 ? 11.359 -9.224 8.027 1.00 85.44 87 PRO A CA 1
ATOM 623 C C . PRO A 1 87 ? 12.025 -7.875 7.701 1.00 85.44 87 PRO A C 1
ATOM 625 O O . PRO A 1 87 ? 12.742 -7.312 8.527 1.00 85.44 87 PRO A O 1
ATOM 628 N N . GLU A 1 88 ? 11.764 -7.308 6.530 1.00 85.06 88 GLU A N 1
ATOM 629 C CA . GLU A 1 88 ? 12.211 -5.975 6.127 1.00 85.06 88 GLU A CA 1
ATOM 630 C C . GLU A 1 88 ? 11.667 -4.852 7.027 1.00 85.06 88 GLU A C 1
ATOM 632 O O . GLU A 1 88 ? 12.360 -3.854 7.247 1.00 85.06 88 GLU A O 1
ATOM 637 N N . LEU A 1 89 ? 10.504 -5.042 7.661 1.00 89.50 89 LEU A N 1
ATOM 638 C CA . LEU A 1 89 ? 9.948 -4.103 8.645 1.00 89.50 89 LEU A CA 1
ATOM 639 C C . LEU A 1 89 ? 10.734 -4.066 9.969 1.00 89.50 89 LEU A C 1
ATOM 641 O O . LEU A 1 89 ? 10.397 -3.301 10.876 1.00 89.50 89 LEU A O 1
ATOM 645 N N . HIS A 1 90 ? 11.788 -4.867 10.133 1.00 89.25 90 HIS A N 1
ATOM 646 C CA . HIS A 1 90 ? 12.748 -4.660 11.223 1.00 89.25 90 HIS A CA 1
ATOM 647 C C . HIS A 1 90 ? 13.705 -3.489 10.960 1.00 89.25 90 HIS A C 1
ATOM 649 O O . HIS A 1 90 ? 14.378 -3.046 11.888 1.00 89.25 90 HIS A O 1
ATOM 655 N N . HIS A 1 91 ? 13.757 -2.977 9.728 1.00 87.56 91 HIS A N 1
ATOM 656 C CA . HIS A 1 91 ? 14.671 -1.906 9.318 1.00 87.56 91 HIS A CA 1
ATOM 657 C C . HIS A 1 91 ? 13.980 -0.576 9.007 1.00 87.56 91 HIS A C 1
ATOM 659 O O . HIS A 1 91 ? 14.654 0.428 8.775 1.00 87.56 91 HIS A O 1
ATOM 665 N N . VAL A 1 92 ? 12.649 -0.564 8.987 1.00 90.00 92 VAL A N 1
ATOM 666 C CA . VAL A 1 92 ? 11.861 0.668 8.897 1.00 90.00 92 VAL A CA 1
ATOM 667 C C . VAL A 1 92 ? 11.912 1.429 10.221 1.00 90.00 92 VAL A C 1
ATOM 669 O O . VAL A 1 92 ? 11.898 0.832 11.302 1.00 90.00 92 VAL A O 1
ATOM 672 N N . HIS A 1 93 ? 11.933 2.749 10.128 1.00 92.00 93 HIS A N 1
ATOM 673 C CA . HIS A 1 93 ? 11.854 3.659 11.265 1.00 92.00 93 HIS A CA 1
ATOM 674 C C . HIS A 1 93 ? 10.821 4.741 10.971 1.00 92.00 93 HIS A C 1
ATOM 676 O O . HIS A 1 93 ? 10.469 4.969 9.815 1.00 92.00 93 HIS A O 1
ATOM 682 N N . GLU A 1 94 ? 10.312 5.367 12.027 1.00 94.50 94 GLU A N 1
ATOM 683 C CA . GLU A 1 94 ? 9.412 6.506 11.897 1.00 94.50 94 GLU A CA 1
ATOM 684 C C . GLU A 1 94 ? 10.161 7.680 11.253 1.00 94.50 94 GLU A C 1
ATOM 686 O O . GLU A 1 94 ? 11.263 8.024 11.685 1.00 94.50 94 GLU A O 1
ATOM 691 N N . VAL A 1 95 ? 9.583 8.266 10.207 1.00 92.31 95 VAL A N 1
ATOM 692 C CA . VAL A 1 95 ? 10.179 9.374 9.437 1.00 92.31 95 VAL A CA 1
ATOM 693 C C . VAL A 1 95 ? 9.326 10.640 9.451 1.00 92.31 95 VAL A C 1
ATOM 695 O O . VAL A 1 95 ? 9.732 11.656 8.894 1.00 92.31 95 VAL A O 1
ATOM 698 N N . SER A 1 96 ? 8.147 10.601 10.075 1.00 91.81 96 SER A N 1
ATOM 699 C CA . SER A 1 96 ? 7.225 11.734 10.147 1.00 91.81 96 SER A CA 1
ATOM 700 C C . SER A 1 96 ? 6.650 11.894 11.547 1.00 91.81 96 SER A C 1
ATOM 702 O O . SER A 1 96 ? 6.456 10.918 12.266 1.00 91.81 96 SER A O 1
ATOM 704 N N . THR A 1 97 ? 6.248 13.116 11.887 1.00 94.88 97 THR A N 1
ATOM 705 C CA . THR A 1 97 ? 5.248 13.326 12.940 1.00 94.88 97 THR A CA 1
ATOM 706 C C . THR A 1 97 ? 3.885 12.781 12.491 1.00 94.88 97 THR A C 1
ATOM 708 O O . THR A 1 97 ? 3.708 12.378 11.337 1.00 94.88 97 THR A O 1
ATOM 711 N N . PHE A 1 98 ? 2.902 12.752 13.395 1.00 94.88 98 PHE A N 1
ATOM 712 C CA . PHE A 1 98 ? 1.541 12.365 13.028 1.00 94.88 98 PHE A CA 1
ATOM 713 C C . PHE A 1 98 ? 0.951 13.351 12.016 1.00 94.88 98 PHE A C 1
ATOM 715 O O . PHE A 1 98 ? 0.853 14.547 12.302 1.00 94.88 98 PHE A O 1
ATOM 722 N N . ILE A 1 99 ? 0.477 12.841 10.880 1.00 93.38 99 ILE A N 1
ATOM 723 C CA . ILE A 1 99 ? -0.251 13.640 9.894 1.00 93.38 99 ILE A CA 1
ATOM 724 C C . ILE A 1 99 ? -1.720 13.218 9.877 1.00 93.38 99 ILE A C 1
ATOM 726 O O . ILE A 1 99 ? -2.041 12.038 9.733 1.00 93.38 99 ILE A O 1
ATOM 730 N N . SER A 1 100 ? -2.630 14.185 10.025 1.00 91.25 100 SER A N 1
ATOM 731 C CA . SER A 1 100 ? -4.073 13.925 10.003 1.00 91.25 100 SER A CA 1
ATOM 732 C C . SER A 1 100 ? -4.485 13.221 8.711 1.00 91.25 100 SER A C 1
ATOM 734 O O . SER A 1 100 ? -4.095 13.634 7.621 1.00 91.25 100 SER A O 1
ATOM 736 N N . GLY A 1 101 ? -5.247 12.134 8.844 1.00 93.06 101 GLY A N 1
ATOM 737 C CA . GLY A 1 101 ? -5.687 11.328 7.710 1.00 93.06 101 GLY A CA 1
ATOM 738 C C . GLY A 1 101 ? -4.661 10.340 7.156 1.00 93.06 101 GLY A C 1
ATOM 739 O O . GLY A 1 101 ? -5.029 9.536 6.309 1.00 93.06 101 GLY A O 1
ATOM 740 N N . MET A 1 102 ? -3.410 10.355 7.626 1.00 93.12 102 MET A N 1
ATOM 741 C CA . MET A 1 102 ? -2.353 9.447 7.155 1.00 93.12 102 MET A CA 1
ATOM 742 C C . MET A 1 102 ? -1.750 8.644 8.309 1.00 93.12 102 MET A C 1
ATOM 744 O O . MET A 1 102 ? -1.700 7.418 8.251 1.00 93.12 102 MET A O 1
ATOM 748 N N . GLY A 1 103 ? -1.410 9.314 9.410 1.00 96.06 103 GLY A N 1
ATOM 749 C CA . GLY A 1 103 ? -0.765 8.721 10.576 1.00 96.06 103 GLY A CA 1
ATOM 750 C C . GLY A 1 103 ? 0.730 9.032 10.653 1.00 96.06 103 GLY A C 1
ATOM 751 O O . GLY A 1 103 ? 1.206 10.023 10.097 1.00 96.06 103 GLY A O 1
ATOM 752 N N . TYR A 1 104 ? 1.457 8.193 11.385 1.00 96.62 104 TYR A N 1
ATOM 753 C CA . TYR A 1 104 ? 2.919 8.180 11.450 1.00 96.62 104 TYR A CA 1
ATOM 754 C C . TYR A 1 104 ? 3.475 7.340 10.301 1.00 96.62 104 TYR A C 1
ATOM 756 O O . TYR A 1 104 ? 3.011 6.219 10.101 1.00 96.62 104 TYR A O 1
ATOM 764 N N . HIS A 1 105 ? 4.467 7.844 9.570 1.00 95.88 105 HIS A N 1
ATOM 765 C CA . HIS A 1 105 ? 5.057 7.145 8.428 1.00 95.88 105 HIS A CA 1
ATOM 766 C C . HIS A 1 105 ? 6.284 6.355 8.869 1.00 95.88 105 HIS A C 1
ATOM 768 O O . HIS A 1 105 ? 7.188 6.906 9.495 1.00 95.88 105 HIS A O 1
ATOM 774 N N . TYR A 1 106 ? 6.333 5.081 8.495 1.00 95.12 106 TYR A N 1
ATOM 775 C CA . TYR A 1 106 ? 7.456 4.181 8.709 1.00 95.12 106 TYR A CA 1
ATOM 776 C C . TYR A 1 106 ? 8.021 3.757 7.360 1.00 95.12 106 TYR A C 1
ATOM 778 O O . TYR A 1 106 ? 7.354 3.060 6.593 1.00 95.12 106 TYR A O 1
ATOM 786 N N . ALA A 1 107 ? 9.257 4.156 7.080 1.00 91.00 107 ALA A N 1
ATOM 787 C CA . ALA A 1 107 ? 9.904 3.919 5.795 1.00 91.00 107 ALA A CA 1
ATOM 788 C C . ALA A 1 107 ? 11.325 3.370 5.972 1.00 91.00 107 ALA A C 1
ATOM 790 O O . ALA A 1 107 ? 11.913 3.426 7.056 1.00 91.00 107 ALA A O 1
ATOM 791 N N . THR A 1 108 ? 11.879 2.820 4.890 1.00 82.25 108 THR A N 1
ATOM 792 C CA . THR A 1 108 ? 13.319 2.539 4.789 1.00 82.25 108 THR A CA 1
ATOM 793 C C . THR A 1 108 ? 14.006 3.615 3.942 1.00 82.25 108 THR A C 1
ATOM 795 O O . THR A 1 108 ? 13.332 4.296 3.175 1.00 82.25 108 THR A O 1
ATOM 798 N N . PRO A 1 109 ? 15.345 3.737 3.994 1.00 69.94 109 PRO A N 1
ATOM 799 C CA . PRO A 1 109 ? 16.097 4.607 3.083 1.00 69.94 109 PRO A CA 1
ATOM 800 C C . PRO A 1 109 ? 16.068 4.169 1.608 1.00 69.94 109 PRO A C 1
ATOM 802 O O . PRO A 1 109 ? 16.633 4.847 0.756 1.00 69.94 109 PRO A O 1
ATOM 805 N N . CYS A 1 110 ? 15.502 3.000 1.299 1.00 63.00 110 CYS A N 1
ATOM 806 C CA . CYS A 1 110 ? 15.391 2.486 -0.061 1.00 63.00 110 CYS A CA 1
ATOM 807 C C . CYS A 1 110 ? 13.976 2.724 -0.606 1.00 63.00 110 CYS A C 1
ATOM 809 O O . CYS A 1 110 ? 13.022 2.647 0.174 1.00 63.00 110 CYS A O 1
ATOM 811 N N . PRO A 1 111 ? 13.828 2.948 -1.928 1.00 67.38 111 PRO A N 1
ATOM 812 C CA . PRO A 1 111 ? 12.523 2.978 -2.581 1.00 67.38 111 PRO A CA 1
ATOM 813 C C . PRO A 1 111 ? 11.710 1.726 -2.242 1.00 67.38 111 PRO A C 1
ATOM 815 O O . PRO A 1 111 ? 12.251 0.614 -2.208 1.00 67.38 111 PRO A O 1
ATOM 818 N N . GLY A 1 112 ? 10.429 1.918 -1.941 1.00 79.81 112 GLY A N 1
ATOM 819 C CA . GLY A 1 112 ? 9.537 0.830 -1.580 1.00 79.81 112 GLY A CA 1
ATOM 820 C C . GLY A 1 112 ? 8.242 1.307 -0.935 1.00 79.81 112 GLY A C 1
ATOM 821 O O . GLY A 1 112 ? 7.826 2.452 -1.101 1.00 79.81 112 GLY A O 1
ATOM 822 N N . LEU A 1 113 ? 7.608 0.391 -0.201 1.00 89.81 113 LEU A N 1
ATOM 823 C CA . LEU A 1 113 ? 6.376 0.649 0.535 1.00 89.81 113 LEU A CA 1
ATOM 824 C C . LEU A 1 113 ? 6.670 1.342 1.872 1.00 89.81 113 LEU A C 1
ATOM 826 O O . LEU A 1 113 ? 7.388 0.803 2.718 1.00 89.81 113 LEU A O 1
ATOM 830 N N . THR A 1 114 ? 6.053 2.498 2.076 1.00 93.94 114 THR A N 1
ATOM 831 C CA . THR A 1 114 ? 5.915 3.153 3.377 1.00 93.94 114 THR A CA 1
ATOM 832 C C . THR A 1 114 ? 4.699 2.570 4.088 1.00 93.94 114 THR A C 1
ATOM 834 O O . THR A 1 114 ? 3.636 2.399 3.489 1.00 93.94 114 THR A O 1
ATOM 837 N N . VAL A 1 115 ? 4.837 2.267 5.376 1.00 96.06 115 VAL A N 1
ATOM 838 C CA . VAL A 1 115 ? 3.730 1.802 6.221 1.00 96.06 115 VAL A CA 1
ATOM 839 C C . VAL A 1 115 ? 3.287 2.944 7.120 1.00 96.06 115 VAL A C 1
ATOM 841 O O . VAL A 1 115 ? 4.127 3.589 7.740 1.00 96.06 115 VAL A O 1
ATOM 844 N N . MET A 1 116 ? 1.983 3.181 7.230 1.00 97.44 116 MET A N 1
ATOM 845 C CA . MET A 1 116 ? 1.455 4.225 8.108 1.00 97.44 116 MET A CA 1
ATOM 846 C C . MET A 1 116 ? 0.749 3.638 9.314 1.00 97.44 116 MET A C 1
ATOM 848 O O . MET A 1 116 ? 0.042 2.637 9.181 1.00 97.44 116 MET A O 1
ATOM 852 N N . THR A 1 117 ? 0.909 4.261 10.481 1.00 97.69 117 THR A N 1
ATOM 853 C CA . THR A 1 117 ? 0.255 3.807 11.711 1.00 97.69 117 THR A CA 1
ATOM 854 C C . THR A 1 117 ? -0.509 4.903 12.441 1.00 97.69 117 THR A C 1
ATOM 856 O O . THR A 1 117 ? -0.175 6.084 12.362 1.00 97.69 117 THR A O 1
ATOM 859 N N . ASN A 1 118 ? -1.500 4.509 13.240 1.00 96.81 118 ASN A N 1
ATOM 860 C CA . ASN A 1 118 ? -2.085 5.377 14.266 1.00 96.81 118 ASN A CA 1
ATOM 861 C C . ASN A 1 118 ? -1.184 5.472 15.518 1.00 96.81 118 ASN A C 1
ATOM 863 O O . ASN A 1 118 ? -0.109 4.868 15.576 1.00 96.81 118 ASN A O 1
ATOM 867 N N . ALA A 1 119 ? -1.636 6.215 16.535 1.00 95.75 119 ALA A N 1
ATOM 868 C CA . ALA A 1 119 ? -0.921 6.371 17.808 1.00 95.75 119 ALA A CA 1
ATOM 869 C C . ALA A 1 119 ? -0.850 5.078 18.643 1.00 95.75 119 ALA A C 1
ATOM 871 O O . ALA A 1 119 ? -0.041 4.966 19.557 1.00 95.75 119 ALA A O 1
ATOM 872 N N . GLN A 1 120 ? -1.676 4.085 18.319 1.00 95.88 120 GLN A N 1
ATOM 873 C CA . GLN A 1 120 ? -1.692 2.757 18.927 1.00 95.88 120 GLN A CA 1
ATOM 874 C C . GLN A 1 120 ? -0.800 1.762 18.156 1.00 95.88 120 GLN A C 1
ATOM 876 O O . GLN A 1 120 ? -0.867 0.556 18.402 1.00 95.88 120 GLN A O 1
ATOM 881 N N . HIS A 1 121 ? 0.029 2.243 17.219 1.00 96.19 121 HIS A N 1
ATOM 882 C CA . HIS A 1 121 ? 0.902 1.440 16.353 1.00 96.19 121 HIS A CA 1
ATOM 883 C C . HIS A 1 121 ? 0.162 0.363 15.548 1.00 96.19 121 HIS A C 1
ATOM 885 O O . HIS A 1 121 ? 0.692 -0.724 15.298 1.00 96.19 121 HIS A O 1
ATOM 891 N N . GLN A 1 122 ? -1.068 0.645 15.132 1.00 96.44 122 GLN A N 1
ATOM 892 C CA . GLN A 1 122 ? -1.811 -0.187 14.193 1.00 96.44 122 GLN A CA 1
ATOM 893 C C . GLN A 1 122 ? -1.690 0.388 12.798 1.00 96.44 122 GLN A C 1
ATOM 895 O O . GLN A 1 122 ? -1.741 1.604 12.629 1.00 96.44 122 GLN A O 1
ATOM 900 N N . VAL A 1 123 ? -1.538 -0.483 11.808 1.00 96.62 123 VAL A N 1
ATOM 901 C CA . VAL A 1 123 ? -1.349 -0.057 10.427 1.00 96.62 123 VAL A CA 1
ATOM 902 C C . VAL A 1 123 ? -2.667 0.438 9.852 1.00 96.62 123 VAL A C 1
ATOM 904 O O . VAL A 1 123 ? -3.661 -0.286 9.870 1.00 96.62 123 VAL A O 1
ATOM 907 N N . THR A 1 124 ? -2.659 1.669 9.353 1.00 97.38 124 THR A N 1
ATOM 908 C CA . THR A 1 124 ? -3.829 2.383 8.828 1.00 97.38 124 THR A CA 1
ATOM 909 C C . THR A 1 124 ? -3.799 2.533 7.314 1.00 97.38 124 THR A C 1
ATOM 911 O O . THR A 1 124 ? -4.858 2.672 6.705 1.00 97.38 124 THR A O 1
ATOM 914 N N . ALA A 1 125 ? -2.613 2.509 6.706 1.00 97.50 125 ALA A N 1
ATOM 915 C CA . ALA A 1 125 ? -2.429 2.637 5.268 1.00 97.50 125 ALA A CA 1
ATOM 916 C C . ALA A 1 125 ? -1.043 2.147 4.826 1.00 97.50 125 ALA A C 1
ATOM 918 O O . ALA A 1 125 ? -0.147 1.911 5.645 1.00 97.50 125 ALA A O 1
ATOM 919 N N . VAL A 1 126 ? -0.875 2.047 3.511 1.00 97.19 126 VAL A N 1
ATOM 920 C CA . VAL A 1 126 ? 0.423 1.950 2.838 1.00 97.19 126 VAL A CA 1
ATOM 921 C C . VAL A 1 126 ? 0.560 3.051 1.795 1.00 97.19 126 VAL A C 1
ATOM 923 O O . VAL A 1 126 ? -0.436 3.472 1.208 1.00 97.19 126 VAL A O 1
ATOM 926 N N . GLU A 1 127 ? 1.791 3.478 1.544 1.00 95.50 127 GLU A N 1
ATOM 927 C CA . GLU A 1 127 ? 2.146 4.404 0.468 1.00 95.50 127 GLU A CA 1
ATOM 928 C C . GLU A 1 127 ? 3.270 3.823 -0.384 1.00 95.50 127 GLU A C 1
ATOM 930 O O . GLU A 1 127 ? 4.172 3.153 0.116 1.00 95.50 127 GLU A O 1
ATOM 935 N N . ALA A 1 128 ? 3.237 4.135 -1.673 1.00 92.44 128 A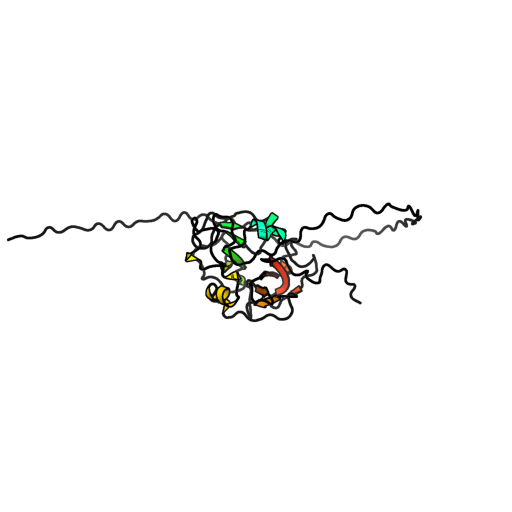LA A N 1
ATOM 936 C CA . ALA A 1 128 ? 4.374 4.020 -2.565 1.00 92.44 128 ALA A CA 1
ATOM 937 C C . ALA A 1 128 ? 4.593 5.357 -3.264 1.00 92.44 128 ALA A C 1
ATOM 939 O O . ALA A 1 128 ? 3.637 6.048 -3.619 1.00 92.44 128 ALA A O 1
ATOM 940 N N . GLN A 1 129 ? 5.860 5.698 -3.472 1.00 88.88 129 GLN A N 1
ATOM 941 C CA . GLN A 1 129 ? 6.269 6.914 -4.161 1.00 88.88 129 GLN A CA 1
ATOM 942 C C . GLN A 1 129 ? 6.902 6.551 -5.501 1.00 88.88 129 GLN A C 1
ATOM 944 O O . GLN A 1 129 ? 7.771 5.684 -5.584 1.00 88.88 129 GLN A O 1
ATOM 949 N N . PHE A 1 130 ? 6.480 7.236 -6.557 1.00 85.25 130 PHE A N 1
ATOM 950 C CA . PHE A 1 130 ? 6.896 6.990 -7.929 1.00 85.25 130 PHE A CA 1
ATOM 951 C C . PHE A 1 130 ? 7.534 8.247 -8.526 1.00 85.25 130 PHE A C 1
ATOM 953 O O . PHE A 1 130 ? 6.975 9.337 -8.406 1.00 85.25 130 PHE A O 1
ATOM 960 N N . PRO A 1 131 ? 8.683 8.138 -9.216 1.00 81.88 131 PRO A N 1
ATOM 961 C CA . PRO A 1 131 ? 9.299 9.283 -9.877 1.00 81.88 131 PRO A CA 1
ATOM 962 C C . PRO A 1 131 ? 8.355 9.950 -10.885 1.00 81.88 131 PRO A C 1
ATOM 964 O O . PRO A 1 131 ? 7.781 9.262 -11.731 1.00 81.88 131 PRO A O 1
ATOM 967 N N . GLN A 1 132 ? 8.273 11.286 -10.882 1.00 82.75 132 GLN A N 1
ATOM 968 C CA . GLN A 1 132 ? 7.363 12.024 -11.773 1.00 82.75 132 GLN A CA 1
ATOM 969 C C . GLN A 1 132 ? 7.598 11.731 -13.268 1.00 82.75 132 GLN A C 1
ATOM 971 O O . GLN A 1 132 ? 6.667 11.764 -14.070 1.00 82.75 132 GLN A O 1
ATOM 976 N N . LYS A 1 133 ? 8.833 11.370 -13.652 1.00 82.00 133 LYS A N 1
ATOM 977 C CA . LYS A 1 133 ? 9.190 10.970 -15.027 1.00 82.00 133 LYS A CA 1
ATOM 978 C C . LYS A 1 133 ? 8.427 9.745 -15.554 1.00 82.00 133 LYS A C 1
ATOM 980 O O . LYS A 1 133 ? 8.465 9.497 -16.752 1.00 82.00 133 LYS A O 1
ATOM 985 N N . LEU A 1 134 ? 7.772 8.971 -14.683 1.00 80.62 134 LEU A N 1
ATOM 986 C CA . LEU A 1 134 ? 6.902 7.853 -15.075 1.00 80.62 134 LEU A CA 1
ATOM 987 C C . LEU A 1 134 ? 5.493 8.308 -15.502 1.00 80.62 134 LEU A C 1
ATOM 989 O O . LEU A 1 134 ? 4.663 7.475 -15.874 1.00 80.62 134 LEU A O 1
ATOM 993 N N . GLY A 1 135 ? 5.233 9.618 -15.469 1.00 84.25 135 GLY A N 1
ATOM 994 C CA . GLY A 1 135 ? 3.943 10.216 -15.789 1.00 84.25 135 GLY A CA 1
ATOM 995 C C . GLY A 1 135 ? 2.972 10.196 -14.610 1.00 84.25 135 GLY A C 1
ATOM 996 O O . GLY A 1 135 ? 3.173 9.487 -13.625 1.00 84.25 135 GLY A O 1
ATOM 997 N N . SER A 1 136 ? 1.920 11.006 -14.722 1.00 87.50 136 SER A N 1
ATOM 998 C CA . SER A 1 136 ? 0.785 10.988 -13.797 1.00 87.50 136 SER A CA 1
ATOM 999 C C . SER A 1 136 ? -0.226 9.928 -14.225 1.00 87.50 136 SER A C 1
ATOM 1001 O O . SER A 1 136 ? -0.443 9.734 -15.422 1.00 87.50 136 SER A O 1
ATOM 1003 N N . HIS A 1 137 ? -0.871 9.285 -13.254 1.00 90.44 137 HIS A N 1
ATOM 1004 C CA . HIS A 1 137 ? -1.855 8.227 -13.475 1.00 90.44 137 HIS A CA 1
ATOM 1005 C C . HIS A 1 137 ? -3.095 8.449 -12.598 1.00 90.44 137 HIS A C 1
ATOM 1007 O O . HIS A 1 137 ? -2.974 9.001 -11.507 1.00 90.44 137 HIS A O 1
ATOM 1013 N N . PRO A 1 138 ? -4.296 8.011 -13.022 1.00 91.00 138 PRO A N 1
ATOM 1014 C CA . PRO A 1 138 ? -5.546 8.304 -12.309 1.00 91.00 138 PRO A CA 1
ATOM 1015 C C . PRO A 1 138 ? -5.676 7.613 -10.943 1.00 91.00 138 PRO A C 1
ATOM 1017 O O . PRO A 1 138 ? -6.559 7.967 -10.164 1.00 91.00 138 PRO A O 1
ATOM 1020 N N . TRP A 1 139 ? -4.830 6.621 -10.651 1.00 93.44 139 TRP A N 1
ATOM 1021 C CA . TRP A 1 139 ? -4.792 5.955 -9.348 1.00 93.44 139 TRP A CA 1
ATOM 1022 C C . TRP A 1 139 ? -3.821 6.605 -8.352 1.00 93.44 139 TRP A C 1
ATOM 1024 O O . TRP A 1 139 ? -3.840 6.260 -7.174 1.00 93.44 139 TRP A O 1
ATOM 1034 N N . PHE A 1 140 ? -3.017 7.573 -8.795 1.00 92.69 140 PHE A N 1
ATOM 1035 C CA . PHE A 1 140 ? -2.169 8.358 -7.906 1.00 92.69 140 PHE A CA 1
ATOM 1036 C C . PHE A 1 140 ? -2.977 9.352 -7.079 1.00 92.69 140 PHE A C 1
ATOM 1038 O O . PHE A 1 140 ? -4.089 9.759 -7.436 1.00 92.69 140 PHE A O 1
ATOM 1045 N N . ASP A 1 141 ? -2.401 9.758 -5.956 1.00 90.06 141 ASP A N 1
ATOM 1046 C CA . ASP A 1 141 ? -2.920 10.878 -5.196 1.00 90.06 141 ASP A CA 1
ATOM 1047 C C . ASP A 1 141 ? -2.908 12.155 -6.036 1.00 90.06 141 ASP A C 1
ATOM 1049 O O . ASP A 1 141 ? -2.008 12.354 -6.861 1.00 90.06 141 ASP A O 1
ATOM 1053 N N . PRO A 1 142 ? -3.892 13.049 -5.827 1.00 81.56 142 PRO A N 1
ATOM 1054 C CA . PRO A 1 142 ? -3.824 14.385 -6.383 1.00 81.56 142 PRO A CA 1
ATOM 1055 C C . PRO A 1 142 ? -2.466 15.015 -6.048 1.00 81.56 142 PRO A C 1
ATOM 1057 O O . PRO A 1 142 ? -2.011 14.888 -4.907 1.00 81.56 142 PRO A O 1
ATOM 1060 N N . PRO A 1 143 ? -1.816 15.693 -7.010 1.00 68.19 143 PRO A N 1
ATOM 1061 C CA . PRO A 1 143 ? -0.552 16.358 -6.749 1.00 68.19 143 PRO A CA 1
ATOM 1062 C C . PRO A 1 143 ? -0.735 17.321 -5.579 1.00 68.19 143 PRO A C 1
ATOM 1064 O O . PRO A 1 143 ? -1.595 18.204 -5.606 1.00 68.19 143 PRO A O 1
ATOM 1067 N N . THR A 1 144 ? 0.056 17.126 -4.531 1.00 57.81 144 THR A N 1
ATOM 1068 C CA . THR A 1 144 ? 0.074 18.052 -3.407 1.00 57.81 144 THR A CA 1
ATOM 1069 C C . THR A 1 144 ? 0.871 19.286 -3.821 1.00 57.81 144 THR A C 1
ATOM 1071 O O . THR A 1 144 ? 1.827 19.216 -4.592 1.00 57.81 144 THR A O 1
ATOM 1074 N N . THR A 1 145 ? 0.497 20.454 -3.306 1.00 48.59 145 THR A N 1
ATOM 1075 C CA . THR A 1 145 ? 1.249 21.701 -3.526 1.00 48.59 145 THR A CA 1
ATOM 1076 C C . THR A 1 145 ? 2.558 21.750 -2.728 1.00 48.59 145 THR A C 1
ATOM 1078 O O . THR A 1 145 ? 3.217 22.786 -2.705 1.00 48.59 145 THR A O 1
ATOM 1081 N N . VAL A 1 146 ? 2.921 20.665 -2.035 1.00 46.00 146 VAL A N 1
ATOM 1082 C CA . VAL A 1 146 ? 4.087 20.582 -1.154 1.00 46.00 146 VAL A CA 1
ATOM 1083 C C . VAL A 1 146 ? 5.122 19.665 -1.809 1.00 46.00 146 VAL A C 1
ATOM 1085 O O . VAL A 1 146 ? 4.915 18.453 -1.854 1.00 46.00 146 VAL A O 1
ATOM 1088 N N . PRO A 1 147 ? 6.242 20.210 -2.316 1.00 47.88 147 PRO A N 1
ATOM 1089 C CA . PRO A 1 147 ? 7.346 19.400 -2.811 1.00 47.88 147 PRO A CA 1
ATOM 1090 C C . PRO A 1 147 ? 7.890 18.526 -1.678 1.00 47.88 147 PRO A C 1
ATOM 1092 O O . PRO A 1 147 ? 8.320 19.044 -0.646 1.00 47.88 147 PRO A O 1
ATOM 1095 N N . ASN A 1 148 ? 7.895 17.207 -1.862 1.00 51.53 148 ASN A N 1
ATOM 1096 C CA . ASN A 1 148 ? 8.468 16.290 -0.883 1.00 51.53 148 ASN A CA 1
ATOM 1097 C C . ASN A 1 148 ? 9.974 16.136 -1.168 1.00 51.53 148 ASN A C 1
ATOM 1099 O O . ASN A 1 148 ? 10.363 15.561 -2.181 1.00 51.53 148 ASN A O 1
ATOM 1103 N N . GLY A 1 149 ? 10.837 16.716 -0.329 1.00 52.84 149 GLY A N 1
ATOM 1104 C CA . GLY A 1 149 ? 12.293 16.509 -0.407 1.00 52.84 149 GLY A CA 1
ATOM 1105 C C . GLY A 1 149 ? 13.005 17.055 -1.658 1.00 52.84 149 GLY A C 1
ATOM 1106 O O . GLY A 1 149 ? 14.089 16.583 -1.988 1.00 52.84 149 GLY A O 1
ATOM 1107 N N . GLY A 1 150 ? 12.426 18.028 -2.374 1.00 57.44 150 GLY A N 1
ATOM 1108 C CA . GLY A 1 150 ? 13.081 18.697 -3.513 1.00 57.44 150 GLY A CA 1
ATOM 1109 C C . GLY A 1 150 ? 13.172 17.874 -4.806 1.00 57.44 150 GLY A C 1
ATOM 1110 O O . GLY A 1 150 ? 13.723 18.352 -5.796 1.00 57.44 150 GLY A O 1
ATOM 1111 N N . VAL A 1 151 ? 12.604 16.668 -4.829 1.00 61.31 151 VAL A N 1
ATOM 1112 C CA . VAL A 1 151 ? 12.484 15.833 -6.026 1.00 61.31 151 VAL A CA 1
ATOM 1113 C C . VAL A 1 151 ? 10.999 15.591 -6.281 1.00 61.31 151 VAL A C 1
ATOM 1115 O O . VAL A 1 151 ? 10.213 15.415 -5.355 1.00 61.31 151 VAL A O 1
ATOM 1118 N N . ALA A 1 152 ? 10.587 15.647 -7.544 1.00 71.81 152 ALA A N 1
ATOM 1119 C CA . ALA A 1 152 ? 9.186 15.491 -7.883 1.00 71.81 152 ALA A CA 1
ATOM 1120 C C . ALA A 1 152 ? 8.799 14.007 -7.968 1.00 71.81 152 ALA A C 1
ATOM 1122 O O . ALA A 1 152 ? 9.347 13.238 -8.770 1.00 71.81 152 ALA A O 1
ATOM 1123 N N . PHE A 1 153 ? 7.820 13.624 -7.154 1.00 82.25 153 PHE A N 1
ATOM 1124 C CA . PHE A 1 153 ? 7.250 12.283 -7.097 1.00 82.25 153 PHE A CA 1
ATOM 1125 C C . PHE A 1 153 ? 5.725 12.365 -7.133 1.00 82.25 153 PHE A C 1
ATOM 1127 O O . PHE A 1 153 ? 5.140 13.377 -6.745 1.00 82.25 153 PHE A O 1
ATOM 1134 N N . TYR A 1 154 ? 5.095 11.279 -7.561 1.00 86.75 154 TYR A N 1
ATOM 1135 C CA . TYR A 1 154 ? 3.696 10.996 -7.275 1.00 86.75 154 TYR A CA 1
ATOM 1136 C C . TYR A 1 154 ? 3.621 9.967 -6.152 1.00 86.75 154 TYR A C 1
ATOM 1138 O O . TYR A 1 154 ? 4.430 9.042 -6.128 1.00 86.75 154 TYR A O 1
ATOM 1146 N N . SER A 1 155 ? 2.646 10.104 -5.261 1.00 91.00 155 SER A N 1
ATOM 1147 C CA . SER A 1 155 ? 2.342 9.079 -4.263 1.00 91.00 155 SER A CA 1
ATOM 1148 C C . SER A 1 155 ? 1.083 8.316 -4.656 1.00 91.00 155 SER A C 1
ATOM 1150 O O . SER A 1 155 ? 0.217 8.835 -5.364 1.00 91.00 155 SER A O 1
ATOM 1152 N N . GLU A 1 156 ? 0.983 7.082 -4.182 1.00 94.38 156 GLU A N 1
ATOM 1153 C CA . GLU A 1 156 ? -0.266 6.334 -4.120 1.00 94.38 156 GLU A CA 1
ATOM 1154 C C . GLU A 1 156 ? -0.468 5.833 -2.692 1.00 94.38 156 GLU A C 1
ATOM 1156 O O . GLU A 1 156 ? 0.306 5.007 -2.210 1.00 94.38 156 GLU A O 1
ATOM 1161 N N . HIS A 1 157 ? -1.510 6.327 -2.030 1.00 96.38 157 HIS A N 1
ATOM 1162 C CA . HIS A 1 157 ? -1.945 5.869 -0.716 1.00 96.38 157 HIS A CA 1
ATOM 1163 C C . HIS A 1 157 ? -3.097 4.877 -0.845 1.00 96.38 157 HIS A C 1
ATOM 1165 O O . HIS A 1 157 ? -4.113 5.186 -1.483 1.00 96.38 157 HIS A O 1
ATOM 1171 N N . LEU A 1 158 ? -2.966 3.729 -0.172 1.00 97.88 158 LEU A N 1
ATOM 1172 C CA . LEU A 1 158 ? -4.052 2.773 0.029 1.00 97.88 158 LEU A CA 1
ATOM 1173 C C . LEU A 1 158 ? -4.386 2.638 1.516 1.00 97.88 158 LEU A C 1
ATOM 1175 O O . LEU A 1 158 ? -3.573 2.165 2.312 1.00 97.88 158 LEU A O 1
ATOM 1179 N N . TYR A 1 159 ? -5.605 3.022 1.880 1.00 97.88 159 TYR A N 1
ATOM 1180 C CA . TYR A 1 159 ? -6.072 3.101 3.259 1.00 97.88 159 TYR A CA 1
ATOM 1181 C C . TYR A 1 159 ? -6.864 1.866 3.682 1.00 97.88 159 TYR A C 1
ATOM 1183 O O . TYR A 1 159 ? -7.609 1.273 2.901 1.00 97.88 159 TYR A O 1
ATOM 1191 N N . PHE A 1 160 ? -6.719 1.481 4.948 1.00 97.12 160 PHE A N 1
ATOM 1192 C CA . PHE A 1 160 ? -7.363 0.300 5.536 1.00 97.12 160 PHE A CA 1
ATOM 1193 C C . PHE A 1 160 ? -8.693 0.645 6.230 1.00 97.12 160 PHE A C 1
ATOM 1195 O O . PHE A 1 160 ? -9.339 -0.236 6.802 1.00 97.12 160 PHE A O 1
ATOM 1202 N N . LEU A 1 161 ? -9.047 1.931 6.217 1.00 96.12 161 LEU A N 1
ATOM 1203 C CA . LEU A 1 161 ? -10.266 2.572 6.709 1.00 96.12 161 LEU A CA 1
ATOM 1204 C C . LEU A 1 161 ? -10.375 3.976 6.076 1.00 96.12 161 LEU A C 1
ATOM 1206 O O . LEU A 1 161 ? -9.371 4.473 5.561 1.00 96.12 161 LEU A O 1
ATOM 1210 N N . PRO A 1 162 ? -11.528 4.666 6.132 1.00 96.56 162 PRO A N 1
ATOM 1211 C CA . PRO A 1 162 ? -11.644 6.033 5.627 1.00 96.56 162 PRO A CA 1
ATOM 1212 C C . PRO A 1 162 ? -10.603 6.985 6.254 1.00 96.56 162 PRO A C 1
ATOM 1214 O O . PRO A 1 162 ? -10.527 7.050 7.484 1.00 96.56 162 PRO A O 1
ATOM 1217 N N . PRO A 1 163 ? -9.859 7.789 5.463 1.00 95.62 163 PRO A N 1
ATOM 1218 C CA . PRO A 1 163 ? -8.811 8.676 5.983 1.00 95.62 163 PRO A CA 1
ATOM 1219 C C . PRO A 1 163 ? -9.282 9.594 7.116 1.00 95.62 163 PRO A C 1
ATOM 1221 O O . PRO A 1 163 ? -8.590 9.756 8.114 1.00 95.62 163 PRO A O 1
ATOM 1224 N N . GLY A 1 164 ? -10.507 10.126 7.033 1.00 95.94 164 GLY A N 1
ATOM 1225 C CA . GLY A 1 164 ? -11.080 10.994 8.072 1.00 95.94 164 GLY A CA 1
ATOM 1226 C C . GLY A 1 164 ? -11.243 10.345 9.457 1.00 95.94 164 GLY A C 1
ATOM 1227 O O . GLY A 1 164 ? -11.461 11.057 10.432 1.00 95.94 164 GLY A O 1
ATOM 1228 N N . GLN A 1 165 ? -11.127 9.019 9.567 1.00 95.94 165 GLN A N 1
ATOM 1229 C CA . GLN A 1 165 ? -11.153 8.296 10.844 1.00 95.94 165 GLN A CA 1
ATOM 1230 C C . GLN A 1 165 ? -9.751 8.111 11.457 1.00 95.94 165 GLN A C 1
ATOM 1232 O O . GLN A 1 165 ? -9.640 7.753 12.632 1.00 95.94 165 GLN A O 1
ATOM 1237 N N . ILE A 1 166 ? -8.678 8.379 10.703 1.00 96.38 166 ILE A N 1
ATOM 1238 C CA . ILE A 1 166 ? -7.293 8.272 11.177 1.00 96.38 166 ILE A CA 1
ATOM 1239 C C . ILE A 1 166 ? -6.963 9.510 12.014 1.00 96.38 166 ILE A C 1
ATOM 1241 O O . ILE A 1 166 ? -6.575 10.568 11.509 1.00 96.38 166 ILE A O 1
ATOM 1245 N N . THR A 1 167 ? -7.126 9.365 13.326 1.00 95.62 167 THR A N 1
ATOM 1246 C CA . THR A 1 167 ? -6.897 10.420 14.320 1.00 95.62 167 THR A CA 1
ATOM 1247 C C . THR A 1 167 ? -5.997 9.906 15.448 1.00 95.62 167 THR A C 1
ATOM 1249 O O . THR A 1 167 ? -5.956 8.697 15.683 1.00 95.62 167 THR A O 1
ATOM 1252 N N . PRO A 1 168 ? -5.296 10.782 16.194 1.00 92.44 168 PRO A N 1
ATOM 1253 C CA . PRO A 1 168 ? -4.450 10.336 17.306 1.00 92.44 168 PRO A CA 1
ATOM 1254 C C . PRO A 1 168 ? -5.231 9.592 18.401 1.00 92.44 168 PRO A C 1
ATOM 1256 O O . PRO A 1 168 ? -4.705 8.690 19.046 1.00 92.44 168 PRO A O 1
ATOM 1259 N N . GLY A 1 169 ? -6.501 9.957 18.602 1.00 93.88 169 GLY A N 1
ATOM 1260 C CA . GLY A 1 169 ? -7.373 9.389 19.632 1.00 93.88 169 GLY A CA 1
ATOM 1261 C C . GLY A 1 169 ? -8.235 8.210 19.177 1.00 93.88 169 GLY A C 1
ATOM 1262 O O . GLY A 1 169 ? -9.145 7.831 19.911 1.00 93.88 169 GLY A O 1
ATOM 1263 N N . MET A 1 170 ? -8.016 7.655 17.979 1.00 94.75 170 MET A N 1
ATOM 1264 C CA . MET A 1 170 ? -8.854 6.559 17.486 1.00 94.75 170 MET A CA 1
ATOM 1265 C C . MET A 1 170 ? -8.721 5.297 18.364 1.00 94.75 170 MET A C 1
ATOM 1267 O O . MET A 1 170 ? -7.630 4.999 18.855 1.00 94.75 170 MET A O 1
ATOM 1271 N N . PRO A 1 171 ? -9.808 4.534 18.583 1.00 93.31 171 PRO A N 1
ATOM 1272 C CA . PRO A 1 171 ? -9.767 3.361 19.446 1.00 93.31 171 PRO A CA 1
ATOM 1273 C C . PRO A 1 171 ? -9.056 2.184 18.764 1.00 93.31 171 PRO A C 1
ATOM 1275 O O . PRO A 1 171 ? -9.112 2.021 17.544 1.00 93.31 171 PRO A O 1
ATOM 1278 N N . SER A 1 172 ? -8.431 1.310 19.558 1.00 91.25 172 SER A N 1
ATOM 1279 C CA . SER A 1 172 ? -7.654 0.175 19.039 1.00 91.25 172 SER A CA 1
ATOM 1280 C C . SER A 1 172 ? -8.500 -0.952 18.438 1.00 91.25 172 SER A C 1
ATOM 1282 O O . SER A 1 172 ? -7.991 -1.812 17.722 1.00 91.25 172 SER A O 1
ATOM 1284 N N . ASN A 1 173 ? -9.801 -0.970 18.711 1.00 91.44 173 ASN A N 1
ATOM 1285 C CA . ASN A 1 173 ? -10.740 -1.964 18.199 1.00 91.44 173 ASN A CA 1
ATOM 1286 C C . ASN A 1 173 ? -11.507 -1.480 16.960 1.00 91.44 173 ASN A C 1
ATOM 1288 O O . ASN A 1 173 ? -12.534 -2.072 16.624 1.00 91.44 173 ASN A O 1
ATOM 1292 N N . LEU A 1 174 ? -11.040 -0.416 16.295 1.00 90.31 174 LEU A N 1
ATOM 1293 C CA . LEU A 1 174 ? -11.691 0.072 15.087 1.00 90.31 174 LEU A CA 1
ATOM 1294 C C . LEU A 1 174 ? -11.725 -1.041 14.016 1.00 90.31 174 LEU A C 1
ATOM 1296 O O . LEU A 1 174 ? -10.685 -1.660 13.743 1.00 90.31 174 LEU A O 1
ATOM 1300 N N . PRO A 1 175 ? -12.895 -1.301 13.403 1.00 92.50 175 PRO A N 1
ATOM 1301 C CA . PRO A 1 175 ? -12.990 -2.208 12.271 1.00 92.50 175 PRO A CA 1
ATOM 1302 C C . PRO A 1 175 ? -12.094 -1.764 11.116 1.00 92.50 175 PRO A C 1
ATOM 1304 O O . PRO A 1 175 ? -11.887 -0.571 10.901 1.00 92.50 175 PRO A O 1
ATOM 1307 N N . THR A 1 176 ? -11.595 -2.730 10.349 1.00 94.25 176 THR A N 1
ATOM 1308 C CA . THR A 1 176 ? -10.837 -2.460 9.123 1.00 94.25 176 THR A CA 1
ATOM 1309 C C . THR A 1 176 ? -11.580 -2.939 7.880 1.00 94.25 176 THR A C 1
ATOM 1311 O O . THR A 1 176 ? -12.304 -3.942 7.892 1.00 94.25 176 THR A O 1
ATOM 1314 N N . ASP A 1 177 ? -11.341 -2.245 6.773 1.00 94.69 177 ASP A N 1
ATOM 1315 C CA . ASP A 1 177 ? -11.883 -2.563 5.457 1.00 94.69 177 ASP A CA 1
ATOM 1316 C C . ASP A 1 177 ? -11.066 -3.622 4.700 1.00 94.69 177 ASP A C 1
ATOM 1318 O O . ASP A 1 177 ? -11.421 -4.004 3.587 1.00 94.69 177 ASP A O 1
ATOM 1322 N N . LEU A 1 178 ? -10.025 -4.184 5.326 1.00 93.81 178 LEU A N 1
ATOM 1323 C CA . LEU A 1 178 ? -9.223 -5.290 4.784 1.00 93.81 178 LEU A CA 1
ATOM 1324 C C . LEU A 1 178 ? -9.975 -6.633 4.698 1.00 93.81 178 LEU A C 1
ATOM 1326 O O . LEU A 1 178 ? -9.519 -7.549 4.017 1.00 93.81 178 LEU A O 1
ATOM 1330 N N . THR A 1 179 ? -11.126 -6.765 5.364 1.00 92.06 179 THR A N 1
ATOM 1331 C CA . THR A 1 179 ? -11.944 -8.000 5.399 1.00 92.06 179 THR A CA 1
ATOM 1332 C C . THR A 1 179 ? -12.694 -8.302 4.102 1.00 92.06 179 THR A C 1
ATOM 1334 O O . THR A 1 179 ? -13.348 -9.333 3.977 1.00 92.06 179 THR A O 1
ATOM 1337 N N . SER A 1 180 ? -12.688 -7.381 3.139 1.00 91.62 180 SER A N 1
ATOM 1338 C CA . SER A 1 180 ? -13.367 -7.577 1.864 1.00 91.62 180 SER A CA 1
ATOM 1339 C C . SER A 1 180 ? -12.800 -6.647 0.810 1.00 91.62 180 SER A C 1
ATOM 1341 O O . SER A 1 180 ? -12.713 -5.438 1.026 1.00 91.62 180 SER A O 1
ATOM 1343 N N . LYS A 1 181 ? -12.543 -7.186 -0.385 1.00 93.50 181 LYS A N 1
ATOM 1344 C CA . LYS A 1 181 ? -12.228 -6.380 -1.570 1.00 93.50 181 LYS A CA 1
ATOM 1345 C C . LYS A 1 181 ? -13.217 -5.226 -1.766 1.00 93.50 181 LYS A C 1
ATOM 1347 O O . LYS A 1 181 ? -12.788 -4.123 -2.071 1.00 93.50 181 LYS A O 1
ATOM 1352 N N . ALA A 1 182 ? -14.520 -5.462 -1.603 1.00 95.38 182 ALA A N 1
ATOM 1353 C CA . ALA A 1 182 ? -15.531 -4.437 -1.860 1.00 95.38 182 ALA A CA 1
ATOM 1354 C C . ALA A 1 182 ? -15.412 -3.253 -0.887 1.00 95.38 182 ALA A C 1
ATOM 1356 O O . ALA A 1 182 ? -15.433 -2.105 -1.321 1.00 95.38 182 ALA A O 1
ATOM 1357 N N . LYS A 1 183 ? -15.221 -3.532 0.409 1.00 96.06 183 LYS A N 1
ATOM 1358 C CA . LYS A 1 183 ? -15.003 -2.494 1.427 1.00 96.06 183 LYS A CA 1
ATOM 1359 C C . LYS A 1 183 ? -13.701 -1.737 1.182 1.00 96.06 183 LYS A C 1
ATOM 1361 O O . LYS A 1 183 ? -13.702 -0.510 1.146 1.00 96.06 183 LYS A O 1
ATOM 1366 N N . PHE A 1 184 ? -12.619 -2.467 0.916 1.00 96.88 184 PHE A N 1
ATOM 1367 C CA . PHE A 1 184 ? -11.326 -1.865 0.616 1.00 96.88 184 PHE A CA 1
ATOM 1368 C C . PHE A 1 184 ? -11.380 -0.954 -0.621 1.00 96.88 184 PHE A C 1
ATOM 1370 O O . PHE A 1 184 ? -10.843 0.150 -0.594 1.00 96.88 184 PHE A O 1
ATOM 1377 N N . TRP A 1 185 ? -12.070 -1.369 -1.689 1.00 97.25 185 TRP A N 1
ATOM 1378 C CA . TRP A 1 185 ? -12.269 -0.542 -2.888 1.00 97.25 185 TRP A CA 1
ATOM 1379 C C . TRP A 1 185 ? -13.155 0.678 -2.625 1.00 97.25 185 TRP A C 1
ATOM 1381 O O . TRP A 1 185 ? -12.924 1.724 -3.224 1.00 97.25 185 TRP A O 1
ATOM 1391 N N . ALA A 1 186 ? -14.149 0.571 -1.741 1.00 96.75 186 ALA A N 1
ATOM 1392 C CA . ALA A 1 186 ? -15.014 1.698 -1.397 1.00 96.75 186 ALA A CA 1
ATOM 1393 C C . ALA A 1 186 ? -14.242 2.829 -0.698 1.00 96.75 186 ALA A C 1
ATOM 1395 O O . ALA A 1 186 ? -14.526 4.001 -0.935 1.00 96.75 186 ALA A O 1
ATOM 1396 N N . VAL A 1 187 ? -13.237 2.487 0.113 1.00 97.12 187 VAL A N 1
ATOM 1397 C CA . VAL A 1 187 ? -12.310 3.465 0.705 1.00 97.12 187 VAL A CA 1
ATOM 1398 C C . VAL A 1 187 ? -11.282 3.965 -0.309 1.00 97.12 187 VAL A C 1
ATOM 1400 O O . VAL A 1 187 ? -10.915 5.137 -0.294 1.00 97.12 187 VAL A O 1
ATOM 1403 N N . ASN A 1 188 ? -10.836 3.095 -1.214 1.00 97.44 188 ASN A N 1
ATOM 1404 C CA . ASN A 1 188 ? -9.789 3.381 -2.192 1.00 97.44 188 ASN A CA 1
ATOM 1405 C C . ASN A 1 188 ? -10.370 3.470 -3.608 1.00 97.44 188 ASN A C 1
ATOM 1407 O O . ASN A 1 188 ? -10.025 2.686 -4.491 1.00 97.44 188 ASN A O 1
ATOM 1411 N N . THR A 1 189 ? -11.261 4.435 -3.841 1.00 96.75 189 THR A N 1
ATOM 1412 C CA . THR A 1 189 ? -12.032 4.556 -5.097 1.00 96.75 189 THR A CA 1
ATOM 1413 C C . THR A 1 189 ? -11.160 4.706 -6.349 1.00 96.75 189 THR A C 1
ATOM 1415 O O . THR A 1 189 ? -11.549 4.296 -7.444 1.00 96.75 189 THR A O 1
ATOM 1418 N N . ARG A 1 190 ? -9.933 5.206 -6.187 1.00 95.44 190 ARG A N 1
ATOM 1419 C CA . ARG A 1 190 ? -8.885 5.273 -7.218 1.00 95.44 190 ARG A CA 1
ATOM 1420 C C . ARG A 1 190 ? -8.416 3.917 -7.749 1.00 95.44 190 ARG A C 1
ATOM 1422 O O . ARG A 1 190 ? -7.785 3.877 -8.798 1.00 95.44 190 ARG A O 1
ATOM 1429 N N . LEU A 1 191 ? -8.771 2.816 -7.086 1.00 95.69 191 LEU A N 1
ATOM 1430 C CA . LEU A 1 191 ? -8.546 1.449 -7.561 1.00 95.69 191 LEU A CA 1
ATOM 1431 C C . LEU A 1 191 ? -9.599 0.978 -8.577 1.00 95.69 191 LEU A C 1
ATOM 1433 O O . LEU A 1 191 ? -9.509 -0.142 -9.077 1.00 95.69 191 LEU A O 1
ATOM 1437 N N . THR A 1 192 ? -10.605 1.792 -8.914 1.00 93.88 192 THR A N 1
ATOM 1438 C CA . THR A 1 192 ? -11.604 1.465 -9.952 1.00 93.88 192 THR A CA 1
ATOM 1439 C C . THR A 1 192 ? -11.004 0.971 -11.283 1.00 93.88 192 THR A C 1
ATOM 1441 O O . THR A 1 192 ? -11.515 -0.020 -11.806 1.00 93.88 192 THR A O 1
ATOM 1444 N N . PRO A 1 193 ? -9.925 1.563 -11.840 1.00 94.00 193 PRO A N 1
ATOM 1445 C CA . PRO A 1 193 ? -9.328 1.084 -13.085 1.00 94.00 193 PRO A CA 1
ATOM 1446 C C . PRO A 1 193 ? -8.476 -0.184 -12.922 1.00 94.00 193 PRO A C 1
ATOM 1448 O O . PRO A 1 193 ? -7.975 -0.694 -13.923 1.00 94.00 193 PRO A O 1
ATOM 1451 N N . TYR A 1 194 ? -8.259 -0.690 -11.702 1.00 95.12 194 TYR A N 1
ATOM 1452 C CA . TYR A 1 194 ? -7.396 -1.848 -11.488 1.00 95.12 194 TYR A CA 1
ATOM 1453 C C . TYR A 1 194 ? -7.972 -3.109 -12.124 1.00 95.12 194 TYR A C 1
ATOM 1455 O O . TYR A 1 194 ? -9.149 -3.444 -11.973 1.00 95.12 194 TYR A O 1
ATOM 1463 N N . VAL A 1 195 ? -7.092 -3.872 -12.764 1.00 94.19 195 VAL A N 1
ATOM 1464 C CA . VAL A 1 195 ? -7.433 -5.111 -13.461 1.00 94.19 195 VAL A CA 1
ATOM 1465 C C . VAL A 1 195 ? -6.798 -6.309 -12.776 1.00 94.19 195 VAL A C 1
ATOM 1467 O O . VAL A 1 195 ? -5.773 -6.207 -12.102 1.00 94.19 195 VAL A O 1
ATOM 1470 N N . LYS A 1 196 ? -7.415 -7.477 -12.959 1.00 93.75 196 LYS A N 1
ATOM 1471 C CA . LYS A 1 196 ? -6.862 -8.742 -12.478 1.00 93.75 196 LYS A CA 1
ATOM 1472 C C . LYS A 1 196 ? -5.600 -9.094 -13.271 1.00 93.75 196 LYS A C 1
ATOM 1474 O O . LYS A 1 196 ? -5.657 -9.250 -14.490 1.00 93.75 196 LYS A O 1
ATOM 1479 N N . GLU A 1 197 ? -4.484 -9.275 -12.576 1.00 86.38 197 GLU A N 1
ATOM 1480 C CA . GLU A 1 197 ? -3.223 -9.740 -13.149 1.00 86.38 197 GLU A CA 1
ATOM 1481 C C . GLU A 1 197 ? -3.120 -11.275 -13.008 1.00 86.38 197 GLU A C 1
ATOM 1483 O O . GLU A 1 197 ? -3.279 -11.814 -11.907 1.00 86.38 197 GLU A O 1
ATOM 1488 N N . PRO A 1 198 ? -2.905 -12.020 -14.106 1.00 78.56 198 PRO A N 1
ATOM 1489 C CA . PRO A 1 198 ? -2.819 -13.474 -14.049 1.00 78.56 198 PRO A CA 1
ATOM 1490 C C . PRO A 1 198 ? -1.502 -13.954 -13.415 1.00 78.56 198 PRO A C 1
ATOM 1492 O O . PRO A 1 198 ? -0.432 -13.430 -13.703 1.00 78.56 198 PRO A O 1
ATOM 1495 N N . GLY A 1 199 ? -1.580 -15.018 -12.607 1.00 66.75 199 GLY A N 1
ATOM 1496 C CA . GLY A 1 199 ? -0.459 -15.944 -12.387 1.00 66.75 199 GLY A CA 1
ATOM 1497 C C . GLY A 1 199 ? 0.724 -15.469 -11.537 1.00 66.75 199 GLY A C 1
ATOM 1498 O O . GLY A 1 199 ? 1.758 -16.126 -11.574 1.00 66.75 199 GLY A O 1
ATOM 1499 N N . MET A 1 200 ? 0.612 -14.382 -10.770 1.00 68.12 200 MET A N 1
ATOM 1500 C CA . MET A 1 200 ? 1.787 -13.824 -10.086 1.00 68.12 200 MET A CA 1
ATOM 1501 C C . MET A 1 200 ? 2.063 -14.416 -8.689 1.00 68.12 200 MET A C 1
ATOM 1503 O O . MET A 1 200 ? 3.213 -14.691 -8.366 1.00 68.12 200 MET A O 1
ATOM 1507 N N . PHE A 1 201 ? 1.035 -14.666 -7.868 1.00 74.81 201 PHE A N 1
ATOM 1508 C CA . PHE A 1 201 ? 1.206 -15.182 -6.501 1.00 74.81 201 PHE A CA 1
ATOM 1509 C C . PHE A 1 201 ? 0.229 -16.318 -6.203 1.00 74.81 201 PHE A C 1
ATOM 1511 O O . PHE A 1 201 ? -0.988 -16.144 -6.239 1.00 74.81 201 PHE A O 1
ATOM 1518 N N . ARG A 1 202 ? 0.758 -17.509 -5.893 1.00 75.62 202 ARG A N 1
ATOM 1519 C CA . ARG A 1 202 ? -0.071 -18.682 -5.583 1.00 75.62 202 ARG A CA 1
ATOM 1520 C C . ARG A 1 202 ? -0.930 -18.406 -4.345 1.00 75.62 202 ARG A C 1
ATOM 1522 O O . ARG A 1 202 ? -0.418 -17.984 -3.316 1.00 75.62 202 ARG A O 1
ATOM 1529 N N . GLY A 1 203 ? -2.229 -18.682 -4.448 1.00 82.69 203 GLY A N 1
ATOM 1530 C CA . GLY A 1 203 ? -3.195 -18.446 -3.369 1.00 82.69 203 GLY A CA 1
ATOM 1531 C C . GLY A 1 203 ? -3.792 -17.035 -3.342 1.00 82.69 203 GLY A C 1
ATOM 1532 O O . GLY A 1 203 ? -4.718 -16.803 -2.568 1.00 82.69 203 GLY A O 1
ATOM 1533 N N . TYR A 1 204 ? -3.331 -16.133 -4.215 1.00 88.94 204 TYR A N 1
ATOM 1534 C CA . TYR A 1 204 ? -3.836 -14.767 -4.313 1.00 88.94 204 TYR A CA 1
ATOM 1535 C C . TYR A 1 204 ? -4.302 -14.434 -5.729 1.00 88.94 204 TYR A C 1
ATOM 1537 O O . TYR A 1 204 ? -3.698 -14.823 -6.727 1.00 88.94 204 TYR A O 1
ATOM 1545 N N . THR A 1 205 ? -5.378 -13.660 -5.811 1.00 92.12 205 THR A N 1
ATOM 1546 C CA . THR A 1 205 ? -5.696 -12.873 -6.999 1.00 92.12 205 THR A CA 1
ATOM 1547 C C . THR A 1 205 ? -5.015 -11.521 -6.866 1.00 92.12 205 THR A C 1
ATOM 1549 O O . THR A 1 205 ? -5.251 -10.812 -5.891 1.00 92.12 205 THR A O 1
ATOM 1552 N N . VAL A 1 206 ? -4.188 -11.157 -7.842 1.00 93.12 206 VAL A N 1
ATOM 1553 C CA . VAL A 1 206 ? -3.517 -9.855 -7.866 1.00 93.12 206 VAL A CA 1
ATOM 1554 C C . VAL A 1 206 ? -4.354 -8.875 -8.676 1.00 93.12 206 VAL A C 1
ATOM 1556 O O . VAL A 1 206 ? -4.780 -9.195 -9.785 1.00 93.12 206 VAL A O 1
ATOM 1559 N N . TYR A 1 207 ? -4.589 -7.691 -8.121 1.00 95.19 207 TYR A N 1
ATOM 1560 C CA . TYR A 1 207 ? -5.152 -6.547 -8.829 1.00 95.19 207 TYR A CA 1
ATOM 1561 C C . TYR A 1 207 ? -4.072 -5.486 -8.975 1.00 95.19 207 TYR A C 1
ATOM 1563 O O . TYR A 1 207 ? -3.404 -5.156 -7.998 1.00 95.19 207 TYR A O 1
ATOM 1571 N N . ALA A 1 208 ? -3.897 -4.962 -10.179 1.00 93.94 208 ALA A N 1
ATOM 1572 C CA . ALA A 1 208 ? -2.843 -4.006 -10.489 1.00 93.94 208 ALA A CA 1
ATOM 1573 C C . ALA A 1 208 ? -3.361 -2.915 -11.435 1.00 93.94 208 ALA A C 1
ATOM 1575 O O . ALA A 1 208 ? -4.363 -3.137 -12.132 1.00 93.94 208 ALA A O 1
ATOM 1576 N N . PRO A 1 209 ? -2.668 -1.768 -11.519 1.00 92.31 209 PRO A N 1
ATOM 1577 C CA . PRO A 1 209 ? -2.940 -0.803 -12.566 1.00 92.31 209 PRO A CA 1
ATOM 1578 C C . PRO A 1 209 ? -2.808 -1.434 -13.961 1.00 92.31 209 PRO A C 1
ATOM 1580 O O . PRO A 1 209 ? -1.903 -2.243 -14.191 1.00 92.31 209 PRO A O 1
ATOM 1583 N N . PRO A 1 210 ? -3.676 -1.074 -14.921 1.00 88.56 210 PRO A N 1
ATOM 1584 C CA . PRO A 1 210 ? -3.674 -1.689 -16.245 1.00 88.56 210 PRO A CA 1
ATOM 1585 C C . PRO A 1 210 ? -2.435 -1.329 -17.076 1.00 88.56 210 PRO A C 1
ATOM 1587 O O . PRO A 1 210 ? -1.983 -2.154 -17.872 1.00 88.56 210 PRO A O 1
ATOM 1590 N N . ALA A 1 211 ? -1.893 -0.118 -16.905 1.00 81.44 211 ALA A N 1
ATOM 1591 C CA . ALA A 1 211 ? -0.837 0.422 -17.762 1.00 81.44 211 ALA A CA 1
ATOM 1592 C C . ALA A 1 211 ? 0.046 1.471 -17.054 1.00 81.44 211 ALA A C 1
ATOM 1594 O O . ALA A 1 211 ? 0.203 2.585 -17.545 1.00 81.44 211 ALA A O 1
ATOM 1595 N N . GLY A 1 212 ? 0.631 1.139 -15.899 1.00 84.31 212 GLY A N 1
ATOM 1596 C CA . GLY A 1 212 ? 1.553 2.062 -15.234 1.00 84.31 212 GLY A CA 1
ATOM 1597 C C . GLY A 1 212 ? 2.087 1.586 -13.878 1.00 84.31 212 GLY A C 1
ATOM 1598 O O . GLY A 1 212 ? 1.772 0.471 -13.452 1.00 84.31 212 GLY A O 1
ATOM 1599 N N . PRO A 1 213 ? 2.934 2.405 -13.227 1.00 89.38 213 PRO A N 1
ATOM 1600 C CA . PRO A 1 213 ? 3.385 2.195 -11.847 1.00 89.38 213 PRO A CA 1
ATOM 1601 C C . PRO A 1 213 ? 2.222 2.236 -10.867 1.00 89.38 213 PRO A C 1
ATOM 1603 O O . PRO A 1 213 ? 1.312 3.028 -11.053 1.00 89.38 213 PRO A O 1
ATOM 1606 N N . GLY A 1 214 ? 2.271 1.428 -9.814 1.00 91.94 214 GLY A N 1
ATOM 1607 C CA . GLY A 1 214 ? 1.308 1.491 -8.719 1.00 91.94 214 GLY A CA 1
ATOM 1608 C C . GLY A 1 214 ? 1.453 0.328 -7.744 1.00 91.94 214 GLY A C 1
ATOM 1609 O O . GLY A 1 214 ? 2.231 -0.608 -7.978 1.00 91.94 214 GLY A O 1
ATOM 1610 N N . ILE A 1 215 ? 0.705 0.398 -6.650 1.00 95.38 215 ILE A N 1
ATOM 1611 C CA . ILE A 1 215 ? 0.656 -0.624 -5.606 1.00 95.38 215 ILE A CA 1
ATOM 1612 C C . ILE A 1 215 ? -0.288 -1.740 -6.037 1.00 95.38 215 ILE A C 1
ATOM 1614 O O . ILE A 1 215 ? -1.503 -1.589 -6.030 1.00 95.38 215 ILE A O 1
ATOM 1618 N N . LYS A 1 216 ? 0.241 -2.924 -6.333 1.00 94.88 216 LYS A N 1
ATOM 1619 C CA . LYS A 1 216 ? -0.586 -4.107 -6.593 1.00 94.88 216 LYS A CA 1
ATOM 1620 C C . LYS A 1 216 ? -1.206 -4.613 -5.294 1.00 94.88 216 LYS A C 1
ATOM 1622 O O . LYS A 1 216 ? -0.527 -4.700 -4.274 1.00 94.88 216 LYS A O 1
ATOM 1627 N N . VAL A 1 217 ? -2.467 -5.027 -5.349 1.00 96.50 217 VAL A N 1
ATOM 1628 C CA . VAL A 1 217 ? -3.235 -5.517 -4.198 1.00 96.50 217 VAL A CA 1
ATOM 1629 C C . VAL A 1 217 ? -3.448 -7.023 -4.306 1.00 96.50 217 VAL A C 1
ATOM 1631 O O . VAL A 1 217 ? -3.912 -7.526 -5.333 1.00 96.50 217 VAL A O 1
ATOM 1634 N N . LEU A 1 218 ? -3.136 -7.751 -3.237 1.00 94.62 218 LEU A N 1
ATOM 1635 C CA . LEU A 1 218 ? -3.253 -9.202 -3.162 1.00 94.62 218 LEU A CA 1
ATOM 1636 C C . LEU A 1 218 ? -4.537 -9.539 -2.428 1.00 94.62 218 LEU A C 1
ATOM 1638 O O . LEU A 1 218 ? -4.693 -9.216 -1.255 1.00 94.62 218 LEU A O 1
ATOM 1642 N N . VAL A 1 219 ? -5.445 -10.218 -3.115 1.00 92.88 219 VAL A N 1
ATOM 1643 C CA . VAL A 1 219 ? -6.737 -10.630 -2.568 1.00 92.88 219 VAL A CA 1
ATOM 1644 C C . VAL A 1 219 ? -6.741 -12.144 -2.411 1.00 92.88 219 VAL A C 1
ATOM 1646 O O . VAL A 1 219 ? -6.472 -12.870 -3.371 1.00 92.88 219 VAL A O 1
ATOM 1649 N N . SER A 1 220 ? -7.004 -12.630 -1.201 1.00 88.56 220 SER A N 1
ATOM 1650 C CA . SER A 1 220 ? -7.042 -14.061 -0.896 1.00 88.56 220 SER A CA 1
ATOM 1651 C C . SER A 1 220 ? -8.201 -14.755 -1.621 1.00 88.56 220 SER A C 1
ATOM 1653 O O . SER A 1 220 ? -9.130 -14.117 -2.120 1.00 88.56 220 SER A O 1
ATOM 1655 N N . SER A 1 221 ? -8.199 -16.090 -1.637 1.00 84.81 221 SER A N 1
ATOM 1656 C CA . SER A 1 221 ? -9.335 -16.878 -2.143 1.00 84.81 221 SER A CA 1
ATOM 1657 C C . SER A 1 221 ? -10.646 -16.635 -1.381 1.00 84.81 221 SER A C 1
ATOM 1659 O O . SER A 1 221 ? -11.713 -16.913 -1.921 1.00 84.81 221 SER A O 1
ATOM 1661 N N . LYS A 1 222 ? -10.577 -16.100 -0.154 1.00 85.75 222 LYS A N 1
ATOM 1662 C CA . LYS A 1 222 ? -11.739 -15.727 0.667 1.00 85.75 222 LYS A CA 1
ATOM 1663 C C . LYS A 1 222 ? -12.225 -14.296 0.418 1.00 85.75 222 LYS A C 1
ATOM 1665 O O . LYS A 1 222 ? -13.270 -13.921 0.933 1.00 85.75 222 LYS A O 1
ATOM 1670 N N . GLY A 1 223 ? -11.495 -13.509 -0.375 1.00 88.31 223 GLY A N 1
ATOM 1671 C CA . GLY A 1 223 ? -11.827 -12.113 -0.666 1.00 88.31 223 GLY A CA 1
ATOM 1672 C C . GLY A 1 223 ? -11.210 -11.086 0.289 1.00 88.31 223 GLY A C 1
ATOM 1673 O O . GLY A 1 223 ? -11.431 -9.891 0.086 1.00 88.31 223 GLY A O 1
ATOM 1674 N N . ASP A 1 224 ? -10.424 -11.527 1.276 1.00 90.62 224 ASP A N 1
ATOM 1675 C CA . ASP A 1 224 ? -9.670 -10.654 2.185 1.00 90.62 224 ASP A CA 1
ATOM 1676 C C . ASP A 1 224 ? -8.477 -10.010 1.468 1.00 90.62 224 ASP A C 1
ATOM 1678 O O . ASP A 1 224 ? -7.861 -10.626 0.591 1.00 90.62 224 ASP A O 1
ATOM 1682 N N . ILE A 1 225 ? -8.085 -8.810 1.891 1.00 94.44 225 ILE A N 1
ATOM 1683 C CA . ILE A 1 225 ? -6.833 -8.186 1.458 1.00 94.44 225 ILE A CA 1
ATOM 1684 C C . ILE A 1 225 ? -5.671 -8.845 2.209 1.00 94.44 225 ILE A C 1
ATOM 1686 O O . ILE A 1 225 ? -5.528 -8.710 3.422 1.00 94.44 225 ILE A O 1
ATOM 1690 N N . GLY A 1 226 ? -4.844 -9.592 1.483 1.00 92.31 226 GLY A N 1
ATOM 1691 C CA . GLY A 1 226 ? -3.740 -10.372 2.041 1.00 92.31 226 GLY A CA 1
ATOM 1692 C C . GLY A 1 226 ? -2.376 -9.687 1.994 1.00 92.31 226 GLY A C 1
ATOM 1693 O O . GLY A 1 226 ? -1.465 -10.119 2.702 1.00 92.31 226 GLY A O 1
ATOM 1694 N N . GLY A 1 227 ? -2.220 -8.636 1.189 1.00 94.19 227 GLY A N 1
ATOM 1695 C CA . GLY A 1 227 ? -0.967 -7.895 1.078 1.00 94.19 227 GLY A CA 1
ATOM 1696 C C . GLY A 1 227 ? -0.915 -6.930 -0.103 1.00 94.19 227 GLY A C 1
ATOM 1697 O O . GLY A 1 227 ? -1.887 -6.771 -0.846 1.00 94.19 227 GLY A O 1
ATOM 1698 N N . PHE A 1 228 ? 0.252 -6.319 -0.275 1.00 95.38 228 PHE A N 1
ATOM 1699 C CA . PHE A 1 228 ? 0.556 -5.299 -1.270 1.00 95.38 228 PHE A CA 1
ATOM 1700 C C . PHE A 1 228 ? 1.918 -5.551 -1.910 1.00 95.38 228 PHE A C 1
ATOM 1702 O O . PHE A 1 228 ? 2.808 -6.114 -1.269 1.00 95.38 228 PHE A O 1
ATOM 1709 N N . LEU A 1 229 ? 2.092 -5.116 -3.157 1.00 92.88 229 LEU A N 1
ATOM 1710 C CA . LEU A 1 229 ? 3.373 -5.172 -3.859 1.00 92.88 229 LEU A CA 1
ATOM 1711 C C . LEU A 1 229 ? 3.640 -3.894 -4.628 1.00 92.88 229 LEU A C 1
ATOM 1713 O O . LEU A 1 229 ? 2.736 -3.334 -5.241 1.00 92.88 229 LEU A O 1
ATOM 1717 N N . VAL A 1 230 ? 4.909 -3.533 -4.722 1.00 92.75 230 VAL A N 1
ATOM 1718 C CA . VAL A 1 230 ? 5.386 -2.523 -5.666 1.00 92.75 230 VAL A CA 1
ATOM 1719 C C . VAL A 1 230 ? 6.445 -3.165 -6.540 1.00 92.75 230 VAL A C 1
ATOM 1721 O O . VAL A 1 230 ? 7.323 -3.871 -6.045 1.00 92.75 230 VAL A O 1
ATOM 1724 N N . SER A 1 231 ? 6.333 -2.966 -7.852 1.00 90.81 231 SER A N 1
ATOM 1725 C CA . SER A 1 231 ? 7.407 -3.310 -8.779 1.00 90.81 231 SER A CA 1
ATOM 1726 C C . SER A 1 231 ? 8.433 -2.181 -8.790 1.00 90.81 231 SER A C 1
ATOM 1728 O O . SER A 1 231 ? 8.062 -1.021 -8.923 1.00 90.81 231 SER A O 1
ATOM 1730 N N . GLU A 1 232 ? 9.707 -2.542 -8.745 1.00 87.69 232 GLU A N 1
ATOM 1731 C CA . GLU A 1 232 ? 10.854 -1.645 -8.863 1.00 87.69 232 GLU A CA 1
ATOM 1732 C C . GLU A 1 232 ? 11.709 -2.091 -10.056 1.00 87.69 232 GLU A C 1
ATOM 1734 O O . GLU A 1 232 ? 11.960 -3.293 -10.213 1.00 87.69 232 GLU A O 1
ATOM 1739 N N . PRO A 1 233 ? 12.157 -1.185 -10.941 1.00 88.19 233 PRO A N 1
ATOM 1740 C CA . PRO A 1 233 ? 12.907 -1.578 -12.126 1.00 88.19 233 PRO A CA 1
ATOM 1741 C C . PRO A 1 233 ? 14.251 -2.196 -11.733 1.00 88.19 233 PRO A C 1
ATOM 1743 O O . PRO A 1 233 ? 15.033 -1.621 -10.978 1.00 88.19 233 PRO A O 1
ATOM 1746 N N . ALA A 1 234 ? 14.579 -3.350 -12.319 1.00 90.44 234 ALA A N 1
ATOM 1747 C CA . ALA A 1 234 ? 15.811 -4.072 -11.995 1.00 90.44 234 ALA A CA 1
ATOM 1748 C C . ALA A 1 234 ? 17.090 -3.269 -12.311 1.00 90.44 234 ALA A C 1
ATOM 1750 O O . ALA A 1 234 ? 18.153 -3.557 -11.760 1.00 90.44 234 ALA A O 1
ATOM 1751 N N . SER A 1 235 ? 16.990 -2.251 -13.173 1.00 87.69 235 SER A N 1
ATOM 1752 C CA . SER A 1 235 ? 18.065 -1.303 -13.480 1.00 87.69 235 SER A CA 1
ATOM 1753 C C . SER A 1 235 ? 18.501 -0.447 -12.287 1.00 87.69 235 SER A C 1
ATOM 1755 O O . SER A 1 235 ? 19.582 0.129 -12.338 1.00 87.69 235 SER A O 1
ATOM 1757 N N . TRP A 1 236 ? 17.696 -0.343 -11.224 1.00 85.81 236 TRP A N 1
ATOM 1758 C CA . TRP A 1 236 ? 18.096 0.339 -9.982 1.00 85.81 236 TRP A CA 1
ATOM 1759 C C . TRP A 1 236 ? 18.974 -0.534 -9.078 1.00 85.81 236 TRP A C 1
ATOM 1761 O O . TRP A 1 236 ? 19.448 -0.081 -8.041 1.00 85.81 236 TRP A O 1
ATOM 1771 N N . GLY A 1 237 ? 19.243 -1.772 -9.495 1.00 87.56 237 GLY A N 1
ATOM 1772 C CA . GLY A 1 237 ? 19.985 -2.744 -8.711 1.00 87.56 237 GLY A CA 1
ATOM 1773 C C . GLY A 1 237 ? 19.063 -3.616 -7.867 1.00 87.56 237 GLY A C 1
ATOM 1774 O O . GLY A 1 237 ? 17.849 -3.447 -7.832 1.00 87.56 237 GLY A O 1
ATOM 1775 N N . TRP A 1 238 ? 19.655 -4.620 -7.225 1.00 91.44 238 TRP A N 1
ATOM 1776 C CA . TRP A 1 238 ? 18.941 -5.494 -6.300 1.00 91.44 238 TRP A CA 1
ATOM 1777 C C . TRP A 1 238 ? 19.111 -5.002 -4.863 1.00 91.44 238 TRP A C 1
ATOM 1779 O O . TRP A 1 238 ? 20.217 -4.626 -4.471 1.00 91.44 238 TRP A O 1
ATOM 1789 N N . HIS A 1 239 ? 18.052 -5.114 -4.066 1.00 87.94 239 HIS A N 1
ATOM 1790 C CA . HIS A 1 239 ? 18.040 -4.838 -2.640 1.00 87.94 239 HIS A CA 1
ATOM 1791 C C . HIS A 1 239 ? 17.582 -6.068 -1.845 1.00 87.94 239 HIS A C 1
ATOM 1793 O O . HIS A 1 239 ? 16.727 -6.831 -2.288 1.00 87.94 239 HIS A O 1
ATOM 1799 N N . ARG A 1 240 ? 18.098 -6.234 -0.620 1.00 85.56 240 ARG A N 1
ATOM 1800 C CA . ARG A 1 240 ? 17.779 -7.379 0.259 1.00 85.56 240 ARG A CA 1
ATOM 1801 C C . ARG A 1 240 ? 16.325 -7.459 0.734 1.00 85.56 240 ARG A C 1
ATOM 1803 O O . ARG A 1 240 ? 15.965 -8.439 1.369 1.00 85.56 240 ARG A O 1
ATOM 1810 N N . TYR A 1 241 ? 15.533 -6.422 0.475 1.00 85.00 241 TYR A N 1
ATOM 1811 C CA . TYR A 1 241 ? 14.107 -6.365 0.823 1.00 85.00 241 TYR A CA 1
ATOM 1812 C C . TYR A 1 241 ? 13.209 -6.820 -0.328 1.00 85.00 241 TYR A C 1
ATOM 1814 O O . TYR A 1 241 ? 11.992 -6.837 -0.184 1.00 85.00 241 TYR A O 1
ATOM 1822 N N . TYR A 1 242 ? 13.794 -7.169 -1.475 1.00 88.25 242 TYR A N 1
ATOM 1823 C CA . TYR A 1 242 ? 13.028 -7.686 -2.590 1.00 88.25 242 TYR A CA 1
ATOM 1824 C C . TYR A 1 242 ? 12.640 -9.147 -2.377 1.00 88.25 242 TYR A C 1
ATOM 1826 O O . TYR A 1 242 ? 13.402 -9.934 -1.812 1.00 88.25 242 TYR A O 1
ATOM 1834 N N . VAL A 1 243 ? 11.452 -9.500 -2.866 1.00 88.25 243 VAL A N 1
ATOM 1835 C CA . VAL A 1 243 ? 10.912 -10.864 -2.829 1.00 88.25 243 VAL A CA 1
ATOM 1836 C C . VAL A 1 243 ? 11.797 -11.811 -3.636 1.00 88.25 243 VAL A C 1
ATOM 1838 O O . VAL A 1 243 ? 12.028 -12.954 -3.238 1.00 88.25 243 VAL A O 1
ATOM 1841 N N . GLU A 1 244 ? 12.301 -11.354 -4.781 1.00 90.06 244 GLU A N 1
ATOM 1842 C CA . GLU A 1 244 ? 13.139 -12.173 -5.641 1.00 90.06 244 GLU A CA 1
ATOM 1843 C C . GLU A 1 244 ? 14.605 -12.213 -5.173 1.00 90.06 244 GLU A C 1
ATOM 1845 O O . GLU A 1 244 ? 15.166 -11.210 -4.714 1.00 90.06 244 GLU A O 1
ATOM 1850 N N . P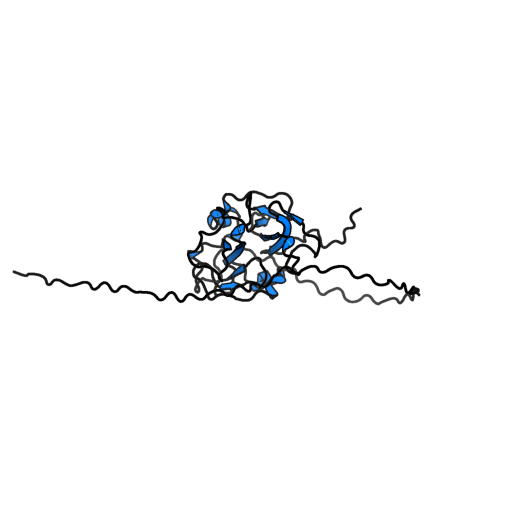RO A 1 245 ? 15.300 -13.347 -5.387 1.00 90.38 245 PRO A N 1
ATOM 1851 C CA . PRO A 1 245 ? 16.733 -13.440 -5.144 1.00 90.38 245 PRO A CA 1
ATOM 1852 C C . PRO A 1 245 ? 17.559 -12.493 -6.026 1.00 90.38 245 PRO A C 1
ATOM 1854 O O . PRO A 1 245 ? 17.200 -12.187 -7.168 1.00 90.38 245 PRO A O 1
ATOM 1857 N N . LYS A 1 246 ? 18.748 -12.121 -5.533 1.00 92.12 246 LYS A N 1
ATOM 1858 C CA . LYS A 1 246 ? 19.726 -11.327 -6.288 1.00 92.12 246 LYS A CA 1
ATOM 1859 C C . LYS A 1 246 ? 20.003 -11.942 -7.662 1.00 92.12 246 LYS A C 1
ATOM 1861 O O . LYS A 1 246 ? 20.310 -13.128 -7.771 1.00 92.12 246 LYS A O 1
ATOM 1866 N N . GLY A 1 247 ? 19.913 -11.116 -8.705 1.00 92.81 247 GLY A N 1
ATOM 1867 C CA . GLY A 1 247 ? 20.165 -11.523 -10.091 1.00 92.81 247 GLY A CA 1
ATOM 1868 C C . GLY A 1 247 ? 19.012 -12.287 -10.746 1.00 92.81 247 GLY A C 1
ATOM 1869 O O . GLY A 1 247 ? 19.155 -12.729 -11.884 1.00 92.81 247 GLY A O 1
ATOM 1870 N N . LYS A 1 248 ? 17.865 -12.425 -10.069 1.00 94.88 248 LYS A N 1
ATOM 1871 C CA . LYS A 1 248 ? 16.672 -13.100 -10.599 1.00 94.88 248 LYS A CA 1
ATOM 1872 C C . LYS A 1 248 ? 15.449 -12.172 -10.679 1.00 94.88 248 LYS A C 1
ATOM 1874 O O . LYS A 1 248 ? 14.402 -12.534 -10.152 1.00 94.88 248 LYS A O 1
ATOM 1879 N N . PRO A 1 249 ? 15.539 -10.994 -11.330 1.00 94.00 249 PRO A N 1
ATOM 1880 C CA . PRO A 1 249 ? 14.369 -10.145 -11.499 1.00 94.00 249 PRO A CA 1
ATOM 1881 C C . PRO A 1 249 ? 13.355 -10.838 -12.406 1.00 94.00 249 PRO A C 1
ATOM 1883 O O . PRO A 1 249 ? 13.731 -11.499 -13.385 1.00 94.00 249 PRO A O 1
ATOM 1886 N N . VAL A 1 250 ? 12.080 -10.653 -12.102 1.00 90.19 250 VAL A N 1
ATOM 1887 C CA . VAL A 1 250 ? 10.966 -11.210 -12.871 1.00 90.19 250 VAL A CA 1
ATOM 1888 C C . VAL A 1 250 ? 10.568 -10.274 -14.002 1.00 90.19 250 VAL A C 1
ATOM 1890 O O . VAL A 1 250 ? 10.914 -9.088 -14.012 1.00 90.19 250 VAL A O 1
ATOM 1893 N N . SER A 1 251 ? 9.858 -10.818 -14.989 1.00 88.62 251 SER A N 1
ATOM 1894 C CA . SER A 1 251 ? 9.305 -9.982 -16.044 1.00 88.62 251 SER A CA 1
ATOM 1895 C C . SER A 1 251 ? 8.145 -9.152 -15.499 1.00 88.62 251 SER A C 1
ATOM 1897 O O . SER A 1 251 ? 7.271 -9.673 -14.807 1.00 88.62 251 SER A O 1
ATOM 1899 N N . SER A 1 252 ? 8.152 -7.858 -15.802 1.00 85.19 252 SER A N 1
ATOM 1900 C CA . SER A 1 252 ? 7.081 -6.926 -15.456 1.00 85.19 252 SER A CA 1
ATOM 1901 C C . SER A 1 252 ? 6.651 -6.177 -16.706 1.00 85.19 252 SER A C 1
ATOM 1903 O O . SER A 1 252 ? 7.496 -5.750 -17.491 1.00 85.19 252 SER A O 1
ATOM 1905 N N . LYS A 1 253 ? 5.340 -5.966 -16.861 1.00 78.88 253 LYS A N 1
ATOM 1906 C CA . LYS A 1 253 ? 4.780 -5.182 -17.972 1.00 78.88 253 LYS A CA 1
ATOM 1907 C C . LYS A 1 253 ? 5.322 -3.753 -18.012 1.00 78.88 253 LYS A C 1
ATOM 1909 O O . LYS A 1 253 ? 5.452 -3.189 -19.087 1.00 78.88 253 LYS A O 1
ATOM 1914 N N . LEU A 1 254 ? 5.632 -3.186 -16.846 1.00 79.25 254 LEU A N 1
ATOM 1915 C CA . LEU A 1 254 ? 6.020 -1.786 -16.723 1.00 79.25 254 LEU A CA 1
ATOM 1916 C C . LEU A 1 254 ? 7.506 -1.548 -17.000 1.00 79.25 254 LEU A C 1
ATOM 1918 O O . LEU A 1 254 ? 7.870 -0.580 -17.656 1.00 79.25 254 LEU A O 1
ATOM 1922 N N . PHE A 1 255 ? 8.365 -2.425 -16.483 1.00 83.06 255 PHE A N 1
ATOM 1923 C CA . PHE A 1 255 ? 9.817 -2.213 -16.492 1.00 83.06 255 PHE A CA 1
ATOM 1924 C C . PHE A 1 255 ? 10.577 -3.214 -17.362 1.00 83.06 255 PHE A C 1
ATOM 1926 O O . PHE A 1 255 ? 11.805 -3.175 -17.418 1.00 83.06 255 PHE A O 1
ATOM 1933 N N . GLY A 1 256 ? 9.883 -4.164 -17.995 1.00 87.81 256 GLY A N 1
ATOM 1934 C CA . GLY A 1 256 ? 10.487 -5.325 -18.644 1.00 87.81 256 GLY A CA 1
ATOM 1935 C C . GLY A 1 256 ? 11.054 -6.305 -17.617 1.00 87.81 256 GLY A C 1
ATOM 1936 O O . GLY A 1 256 ? 10.581 -7.437 -17.530 1.00 87.81 256 GLY A O 1
ATOM 1937 N N . ARG A 1 257 ? 12.020 -5.862 -16.798 1.00 92.88 257 ARG A N 1
ATOM 1938 C CA . ARG A 1 257 ? 12.596 -6.592 -15.660 1.00 92.88 257 ARG A CA 1
ATOM 1939 C C . ARG A 1 257 ? 12.439 -5.798 -14.367 1.00 92.88 257 ARG A C 1
ATOM 1941 O O . ARG A 1 257 ? 12.857 -4.645 -14.298 1.00 92.88 257 ARG A O 1
ATOM 1948 N N . ALA A 1 258 ? 11.891 -6.433 -13.337 1.00 92.12 258 ALA A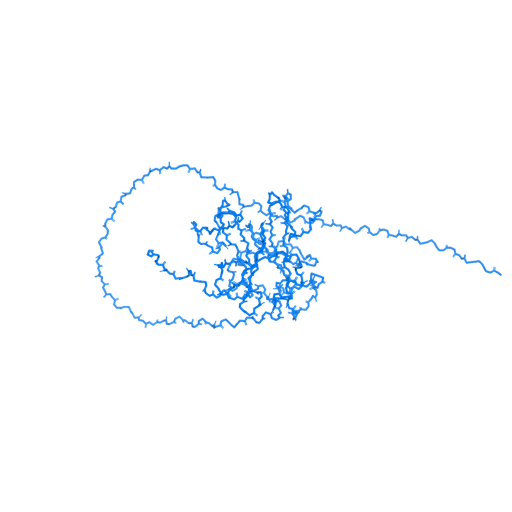 N 1
ATOM 1949 C CA . ALA A 1 258 ? 11.635 -5.800 -12.051 1.00 92.12 258 ALA A CA 1
ATOM 1950 C C . ALA A 1 258 ? 11.951 -6.719 -10.870 1.00 92.12 258 ALA A C 1
ATOM 1952 O O . ALA A 1 258 ? 11.956 -7.947 -10.995 1.00 92.12 258 ALA A O 1
ATOM 1953 N N . TYR A 1 259 ? 12.185 -6.091 -9.728 1.00 91.44 259 TYR A N 1
ATOM 1954 C CA . TYR A 1 259 ? 12.101 -6.703 -8.413 1.00 91.44 259 TYR A CA 1
ATOM 1955 C C . TYR A 1 259 ? 10.825 -6.230 -7.717 1.00 91.44 259 TYR A C 1
ATOM 1957 O O . TYR A 1 259 ? 10.298 -5.173 -8.061 1.00 91.44 259 TYR A O 1
ATOM 1965 N N . HIS A 1 260 ? 10.320 -6.991 -6.755 1.00 90.88 260 HIS A N 1
ATOM 1966 C CA . HIS A 1 260 ? 9.146 -6.612 -5.982 1.00 90.88 260 HIS A CA 1
ATOM 1967 C C . HIS A 1 260 ? 9.494 -6.364 -4.523 1.00 90.88 260 HIS A C 1
ATOM 1969 O O . HIS A 1 260 ? 10.145 -7.191 -3.889 1.00 90.88 260 HIS A O 1
ATOM 1975 N N . VAL A 1 261 ? 8.987 -5.265 -3.974 1.00 91.06 261 VAL A N 1
ATOM 1976 C CA . VAL A 1 261 ? 8.822 -5.093 -2.525 1.00 91.06 261 VAL A CA 1
ATOM 1977 C C . VAL A 1 261 ? 7.431 -5.599 -2.168 1.00 91.06 261 VAL A C 1
ATOM 1979 O O . VAL A 1 261 ? 6.471 -5.262 -2.861 1.00 91.06 261 VAL A O 1
ATOM 1982 N N . ALA A 1 262 ? 7.315 -6.403 -1.112 1.00 91.06 262 ALA A N 1
ATOM 1983 C CA . ALA A 1 262 ? 6.039 -6.913 -0.626 1.00 91.06 262 ALA A CA 1
ATOM 1984 C C . ALA A 1 262 ? 5.761 -6.442 0.793 1.00 91.06 262 ALA A C 1
ATOM 1986 O O . ALA A 1 262 ? 6.668 -6.413 1.613 1.00 91.06 262 ALA A O 1
ATOM 1987 N N . LEU A 1 263 ? 4.493 -6.154 1.075 1.00 93.19 263 LEU A N 1
ATOM 1988 C CA . LEU A 1 263 ? 3.962 -6.108 2.428 1.00 93.19 263 LEU A CA 1
ATOM 1989 C C . LEU A 1 263 ? 2.843 -7.134 2.533 1.00 93.19 263 LEU A C 1
ATOM 1991 O O . LEU A 1 263 ? 1.775 -6.978 1.947 1.00 93.19 263 LEU A O 1
ATOM 1995 N N . TRP A 1 264 ? 3.058 -8.171 3.313 1.00 92.44 264 TRP A N 1
ATOM 1996 C CA . TRP A 1 264 ? 2.035 -9.142 3.659 1.00 92.44 264 TRP A CA 1
ATOM 1997 C C . TRP A 1 264 ? 1.203 -8.609 4.834 1.00 92.44 264 TRP A C 1
ATOM 1999 O O . TRP A 1 264 ? 1.725 -7.899 5.694 1.00 92.44 264 TRP A O 1
ATOM 2009 N N . LEU A 1 265 ? -0.080 -8.968 4.904 1.00 92.06 265 LEU A N 1
ATOM 2010 C CA . LEU A 1 265 ? -0.973 -8.703 6.050 1.00 92.06 265 LEU A CA 1
ATOM 2011 C C . LEU A 1 265 ? -1.372 -9.982 6.790 1.00 92.06 265 LEU A C 1
ATOM 2013 O O . LEU A 1 265 ? -1.658 -9.976 7.987 1.00 92.06 265 LEU A O 1
ATOM 2017 N N . ILE A 1 266 ? -1.358 -11.091 6.065 1.00 85.75 266 ILE A N 1
ATOM 2018 C CA . ILE A 1 266 ? -1.480 -12.448 6.582 1.00 85.75 266 ILE A CA 1
ATOM 2019 C C . ILE A 1 266 ? -0.211 -13.212 6.206 1.00 85.75 266 ILE A C 1
ATOM 2021 O O . ILE A 1 266 ? 0.454 -12.825 5.243 1.00 85.75 266 ILE A O 1
ATOM 2025 N N . PRO A 1 267 ? 0.142 -14.292 6.928 1.00 82.00 267 PRO A N 1
ATOM 2026 C CA . PRO A 1 267 ? 1.297 -15.097 6.567 1.00 82.00 267 PRO A CA 1
ATOM 2027 C C . PRO A 1 267 ? 1.228 -15.479 5.083 1.00 82.00 267 PRO A C 1
ATOM 2029 O O . PRO A 1 267 ? 0.178 -15.961 4.639 1.00 82.00 267 PRO A O 1
ATOM 2032 N N . PRO A 1 268 ? 2.304 -15.276 4.303 1.00 73.56 268 PRO A N 1
ATOM 2033 C CA . PRO A 1 268 ? 2.309 -15.733 2.929 1.00 73.56 268 PRO A CA 1
ATOM 2034 C C . PRO A 1 268 ? 2.067 -17.242 2.954 1.00 73.56 268 PRO A C 1
ATOM 2036 O O . PRO A 1 268 ? 2.805 -17.984 3.605 1.00 73.56 268 PRO A O 1
ATOM 2039 N N . HIS A 1 269 ? 1.013 -17.707 2.273 1.00 63.78 269 HIS A N 1
ATOM 2040 C CA . HIS A 1 269 ? 0.886 -19.125 1.957 1.00 63.78 269 HIS A CA 1
ATOM 2041 C C . HIS A 1 269 ? 2.198 -19.511 1.299 1.00 63.78 269 HIS A C 1
ATOM 2043 O O . HIS A 1 269 ? 2.524 -18.899 0.286 1.00 63.78 269 HIS A O 1
ATOM 2049 N N . THR A 1 270 ? 2.959 -20.414 1.927 1.00 47.75 270 THR A N 1
ATOM 2050 C CA . THR A 1 270 ? 4.319 -20.807 1.539 1.00 47.75 270 THR A CA 1
ATOM 2051 C C . THR A 1 270 ? 4.475 -20.706 0.030 1.00 47.75 270 THR A C 1
ATOM 2053 O O . THR A 1 270 ? 3.980 -21.553 -0.719 1.00 47.75 270 THR A O 1
ATOM 2056 N N . ALA A 1 271 ? 5.073 -19.601 -0.422 1.00 37.09 271 ALA A N 1
ATOM 2057 C CA . ALA A 1 271 ? 5.221 -19.351 -1.840 1.00 37.09 271 ALA A CA 1
ATOM 2058 C C . ALA A 1 271 ? 6.039 -20.522 -2.404 1.00 37.09 271 ALA A C 1
ATOM 2060 O O . ALA A 1 271 ? 7.051 -20.901 -1.797 1.00 37.09 271 ALA A O 1
ATOM 2061 N N . PRO A 1 272 ? 5.626 -21.157 -3.514 1.00 35.31 272 PRO A N 1
ATOM 2062 C CA . PRO A 1 272 ? 6.467 -22.160 -4.140 1.00 35.31 272 PRO A CA 1
ATOM 2063 C C . PRO A 1 272 ? 7.722 -21.443 -4.654 1.00 35.31 272 PRO A C 1
ATOM 2065 O O . PRO A 1 272 ? 7.673 -20.682 -5.613 1.00 35.31 272 PRO A O 1
ATOM 2068 N N . GLY A 1 273 ? 8.825 -21.647 -3.937 1.00 37.00 273 GLY A N 1
ATOM 2069 C CA . GLY A 1 273 ? 10.113 -20.983 -4.148 1.00 37.00 273 GLY A CA 1
ATOM 2070 C C . GLY A 1 273 ? 11.141 -21.290 -3.052 1.00 37.00 273 GLY A C 1
ATOM 2071 O O . GLY A 1 273 ? 12.337 -21.243 -3.309 1.00 37.00 273 GLY A O 1
ATOM 2072 N N . GLY A 1 274 ? 10.691 -21.715 -1.862 1.00 30.23 274 GLY A N 1
ATOM 2073 C CA . GLY A 1 274 ? 11.549 -22.304 -0.819 1.00 30.23 274 GLY A CA 1
ATOM 2074 C C . GLY A 1 274 ? 11.923 -23.777 -1.043 1.00 30.23 274 GLY A C 1
ATOM 2075 O O . GLY A 1 274 ? 12.573 -24.382 -0.197 1.00 30.23 274 GLY A O 1
ATOM 2076 N N . GLY A 1 275 ? 11.509 -24.372 -2.165 1.00 27.56 275 GLY A N 1
ATOM 2077 C CA . GLY A 1 275 ? 11.982 -25.680 -2.600 1.00 27.56 275 GLY A CA 1
ATOM 2078 C C . GLY A 1 275 ? 13.140 -25.502 -3.570 1.00 27.56 275 GLY A C 1
ATOM 2079 O O . GLY A 1 275 ? 13.000 -24.818 -4.581 1.00 27.56 275 GLY A O 1
ATOM 2080 N N . THR A 1 276 ? 14.266 -26.145 -3.284 1.00 33.16 276 THR A N 1
ATOM 2081 C CA . THR A 1 276 ? 15.372 -26.419 -4.209 1.00 33.16 276 THR A CA 1
ATOM 2082 C C . THR A 1 276 ? 14.890 -27.286 -5.383 1.00 33.16 276 THR A C 1
ATOM 2084 O O . THR A 1 276 ? 15.257 -28.446 -5.541 1.00 33.16 276 THR A O 1
ATOM 2087 N N . GLY A 1 277 ? 14.013 -26.734 -6.216 1.00 28.02 277 GLY A N 1
ATOM 2088 C CA . GLY A 1 277 ? 13.502 -27.368 -7.419 1.00 28.02 277 GLY A CA 1
ATOM 2089 C C . GLY A 1 277 ? 14.475 -27.159 -8.566 1.00 28.02 277 GLY A C 1
ATOM 2090 O O . GLY A 1 277 ? 14.455 -26.116 -9.213 1.00 28.02 277 GLY A O 1
ATOM 2091 N N . ARG A 1 278 ? 15.324 -28.162 -8.807 1.00 29.44 278 ARG A N 1
ATOM 2092 C CA . ARG A 1 278 ? 15.981 -28.399 -10.099 1.00 29.44 278 ARG A CA 1
ATOM 2093 C C . ARG A 1 278 ? 14.957 -28.223 -11.227 1.00 29.44 278 ARG A C 1
ATOM 2095 O O . ARG A 1 278 ? 14.023 -29.014 -11.331 1.00 29.44 278 ARG A O 1
ATOM 2102 N N . THR A 1 279 ? 15.169 -27.239 -12.087 1.00 32.44 279 THR A N 1
ATOM 2103 C CA . THR A 1 279 ? 14.672 -27.288 -13.463 1.00 32.44 279 THR A CA 1
ATOM 2104 C C . THR A 1 279 ? 15.456 -28.381 -14.191 1.00 32.44 279 THR A C 1
ATOM 2106 O O . THR A 1 279 ? 16.689 -28.361 -14.173 1.00 32.44 279 THR A O 1
ATOM 2109 N N . ARG A 1 280 ? 14.747 -29.373 -14.741 1.00 32.94 280 ARG A N 1
ATOM 2110 C CA . ARG A 1 280 ? 15.244 -30.107 -15.911 1.00 32.94 280 ARG A CA 1
ATOM 2111 C C . ARG A 1 280 ? 15.183 -29.186 -17.120 1.00 32.94 280 ARG A C 1
ATOM 2113 O O . ARG A 1 280 ? 14.257 -28.343 -17.133 1.00 32.94 280 ARG A O 1
#

Foldseek 3Di:
DDDDDDDDDDDDDPPDDDPDDFQAQQPPQDQDDDDDDDDDDDDDDDDDDDDDDDDDDDDCDDDDPPPPDWPPLFFFAALVNLCVQQVCLVQWDFRDDQDQLFATWTDHSDFDKIFHAALRRGTFKIKGKAACVQPDDLQWDDDDPDDRNPGDITMHIQGQAASNQRDNPHDRSDGTLQQAPVSSCVNRVSLVQWDFDPDDFPQWTWTDHPAGWDKIWTAGPNRGTFWIKGWDACSSPDDPQFPDDHPDFDQDPHRRGTTMHMRTPTRRPPTPPVDPDDDD